Protein AF-0000000077152164 (afdb_homodimer)

Solvent-accessible surface area (backbone atoms only — not comparable to full-atom values): 14582 Å² total; per-residue (Å²): 95,70,64,55,52,48,51,53,42,46,45,68,77,43,70,85,52,76,62,45,44,60,51,45,12,63,37,62,73,53,50,38,69,58,40,46,51,48,50,50,32,33,34,76,66,55,48,34,36,66,37,87,98,44,90,38,65,40,70,59,54,60,47,73,77,37,22,48,34,56,51,34,66,41,65,42,86,68,84,56,73,64,81,70,75,72,72,58,56,72,78,12,78,61,30,44,33,38,49,59,39,50,48,52,53,50,50,53,24,42,46,38,23,45,55,45,24,57,70,39,28,45,37,61,43,46,52,44,23,52,53,46,51,67,69,92,95,71,64,55,53,48,51,54,41,48,45,67,77,44,71,86,53,75,63,47,44,59,52,45,11,62,37,61,71,53,52,38,69,57,41,46,51,46,51,50,32,32,34,74,65,54,48,34,36,65,37,87,98,45,88,40,65,39,70,58,53,58,45,74,79,38,24,48,36,57,51,36,64,40,67,41,85,71,83,57,72,64,83,69,76,72,72,60,56,73,78,12,81,58,30,43,34,38,48,58,37,51,48,52,53,51,49,53,23,42,47,38,22,45,55,44,24,55,70,40,28,44,37,59,42,44,51,44,22,51,54,47,49,69,69,91

Sequence (272 aa):
MSDAVHLLAYIEIFPDDDLSSRAIARSIVTNPSMVRSLMMDLRKAGFLKTKQGSAEPELAKKPEEISLYDIFAAVGMEHHLLHVDEDTEQKCPVGGNIQGPLAKAYAEVEEAAFAKMREISLREIVDQIKEEGQLAMSDAVHLLAYIEIFPDDDLSSRAIARSIVTNPSMVRSLMMDLRKAGFLKTKQGSAEPELAKKPEEISLYDIFAAVGMEHHLLHVDEDTEQKCPVGGNIQGPLAKAYAEVEEAAFAKMREISLREIVDQIKEEGQLA

Foldseek 3Di:
DVLLLQLQLCCVVCVPDPQQLCVSCVVSVHDSVVSVLLQVLCVVLQQWDADPPGNHIHGSDDQQQAFQLSSCVSRPPDSAPDDPPLPQDDPDPCSNVVSVVVVVVSVVVSVVVSVVRRVHTSVNVSVVVVVVVVVD/DVLLLQLQLCCVVCVPDPQQLCVSCVVSVHDSVVSVLLQVLCVVLQQWDADPPGNHIHGRDDQQQAFQLSSCVSRPPPSAPDDPPLPLDDDDPCSNVVSVVVVVVSVVVSVVVSVVRRVHTSVNVSVVVVVVVVVD

Nearest PDB structures (foldseek):
  1xd7-assembly1_A-2  TM=9.043E-01  e=7.817E-08  Bacillus subtilis subsp. subtilis str. 168
  1ylf-assembly1_C  TM=8.554E-01  e=1.852E-07  Bacillus cereus ATCC 14579
  1ylf-assembly1_B  TM=8.603E-01  e=6.193E-07  Bacillus cereus ATCC 14579
  2y75-assembly1_C  TM=6.942E-01  e=4.117E-05  Bacillus subtilis
  4cic-assembly1_B  TM=6.708E-01  e=2.317E-05  Thermincola potens JR

Secondary structure (DSSP, 8-state):
-HHHHHHHHHHHH-TTS--SHHHHHHHHTS-HHHHHHHHHHHHHTTSEEEPTTSS-EEESS-GGG-BHHHHHHHH-SS--SS---TT--TT-HHHHHHHHHHHHHHHHHHHHHHHHHHH-BHHHHHHHHHHHHHH-/-HHHHHHHHHHHH-TTS--SHHHHHHHHTS-HHHHHHHHHHHHHTTSEEEPTTSS-EEESS-GGG-BHHHHHHHH-SS--SS---TT--TT-HHHHHHHHHHHHHHHHHHHHHHHHHHH-BHHHHHHHHHHHHHH-

InterPro domains:
  IPR000944 Transcription regulator Rrf2 [PF02082] (2-127)
  IPR000944 Transcription regulator Rrf2 [PS51197] (1-127)
  IPR000944 Transcription regulator Rrf2 [PTHR33221] (2-132)
  IPR036388 Winged helix-like DNA-binding domain superfamily [G3DSA:1.10.10.10] (1-134)
  IPR036390 Winged helix DNA-binding domain superfamily [SSF46785] (2-130)

Radius of gyration: 22.94 Å; Cα contacts (8 Å, |Δi|>4): 364; chains: 2; bounding box: 37×66×45 Å

Organism: Lactobacillus delbrueckii subsp. bulgaricus (strain ATCC 11842 / DSM 20081 / BCRC 10696 / JCM 1002 / NBRC 13953 / NCIMB 11778 / NCTC 12712 / WDCM 00102 / Lb 14) (NCBI:txid390333)

pLDDT: mean 85.15, std 15.05, range [43.44, 98.19]

Structure (mmCIF, N/CA/C/O backbone):
data_AF-0000000077152164-model_v1
#
loop_
_entity.id
_entity.type
_entity.pdbx_description
1 polymer 'Putative transcriptional regulator'
#
loop_
_atom_site.group_PDB
_atom_site.id
_atom_site.type_symbol
_atom_site.label_atom_id
_atom_site.label_alt_id
_atom_site.label_comp_id
_atom_site.label_asym_id
_atom_site.label_entity_id
_atom_site.label_seq_id
_atom_site.pdbx_PDB_ins_code
_atom_site.Cartn_x
_atom_site.Cartn_y
_atom_site.Cartn_z
_atom_site.occupancy
_atom_site.B_iso_or_equiv
_atom_site.auth_seq_id
_atom_site.auth_comp_id
_atom_site.auth_asym_id
_atom_site.auth_atom_id
_atom_site.pdbx_PDB_model_num
ATOM 1 N N . MET A 1 1 ? -2.592 11.742 0.611 1 70.31 1 MET A N 1
ATOM 2 C CA . MET A 1 1 ? -2.25 11.508 2.012 1 70.31 1 MET A CA 1
ATOM 3 C C . MET A 1 1 ? -1.055 12.359 2.428 1 70.31 1 MET A C 1
ATOM 5 O O . MET A 1 1 ? -1.131 13.109 3.402 1 70.31 1 MET A O 1
ATOM 9 N N . SER A 1 2 ? -0.001 12.492 1.612 1 77.56 2 SER A N 1
ATOM 10 C CA . SER A 1 2 ? 1.191 13.242 1.983 1 77.56 2 SER A CA 1
ATOM 11 C C . SER A 1 2 ? 0.869 14.719 2.193 1 77.56 2 SER A C 1
ATOM 13 O O . SER A 1 2 ? 1.3 15.32 3.182 1 77.56 2 SER A O 1
ATOM 15 N N . ASP A 1 3 ? -0.021 15.227 1.355 1 86.12 3 ASP A N 1
ATOM 16 C CA . ASP A 1 3 ? -0.37 16.641 1.448 1 86.12 3 ASP A CA 1
ATOM 17 C C . ASP A 1 3 ? -1.193 16.922 2.703 1 86.12 3 ASP A C 1
ATOM 19 O O . ASP A 1 3 ? -1.051 17.984 3.322 1 86.12 3 ASP A O 1
ATOM 23 N N . ALA A 1 4 ? -2.02 15.945 3.027 1 92 4 ALA A N 1
ATOM 24 C CA . ALA A 1 4 ? -2.84 16.109 4.227 1 92 4 ALA A CA 1
ATOM 25 C C . ALA A 1 4 ? -1.977 16.109 5.484 1 92 4 ALA A C 1
ATOM 27 O O . ALA A 1 4 ? -2.191 16.922 6.391 1 92 4 ALA A O 1
ATOM 28 N N . VAL A 1 5 ? -1.038 15.258 5.492 1 92.38 5 VAL A N 1
ATOM 29 C CA . VAL A 1 5 ? -0.124 15.219 6.629 1 92.38 5 VAL A CA 1
ATOM 30 C C . VAL A 1 5 ? 0.677 16.516 6.695 1 92.38 5 VAL A C 1
ATOM 32 O O . VAL A 1 5 ? 0.837 17.094 7.773 1 92.38 5 VAL A O 1
ATOM 35 N N . HIS A 1 6 ? 1.133 16.938 5.562 1 89.62 6 HIS A N 1
ATOM 36 C CA . HIS A 1 6 ? 1.887 18.172 5.48 1 89.62 6 HIS A CA 1
ATOM 37 C C . HIS A 1 6 ? 1.059 19.359 5.977 1 89.62 6 HIS A C 1
ATOM 39 O O . HIS A 1 6 ? 1.553 20.188 6.738 1 89.62 6 HIS A O 1
ATOM 45 N N . LEU A 1 7 ? -0.098 19.391 5.539 1 92.56 7 LEU A N 1
ATOM 46 C CA . LEU A 1 7 ? -1.018 20.469 5.91 1 92.56 7 LEU A CA 1
ATOM 47 C C . LEU A 1 7 ? -1.212 20.516 7.422 1 92.56 7 LEU A C 1
ATOM 49 O O . LEU A 1 7 ? -1.062 21.578 8.031 1 92.56 7 LEU A O 1
ATOM 53 N N . LEU A 1 8 ? -1.466 19.422 8.047 1 95.31 8 LEU A N 1
ATOM 54 C CA . LEU A 1 8 ? -1.688 19.359 9.484 1 95.31 8 LEU A CA 1
ATOM 55 C C . LEU A 1 8 ? -0.414 19.703 10.25 1 95.31 8 LEU A C 1
ATOM 57 O O . LEU A 1 8 ? -0.464 20.406 11.25 1 95.31 8 LEU A O 1
ATOM 61 N N . ALA A 1 9 ? 0.662 19.203 9.734 1 93.62 9 ALA A N 1
ATOM 62 C CA . ALA A 1 9 ? 1.942 19.516 10.359 1 93.62 9 ALA A CA 1
ATOM 63 C C . ALA A 1 9 ? 2.238 21 10.297 1 93.62 9 ALA A C 1
ATOM 65 O O . ALA A 1 9 ? 2.695 21.594 11.281 1 93.62 9 ALA A O 1
ATOM 66 N N . TYR A 1 10 ? 1.996 21.594 9.164 1 91.19 10 TYR A N 1
ATOM 67 C CA . TYR A 1 10 ? 2.221 23.031 8.977 1 91.19 10 TYR A CA 1
ATOM 68 C C . TYR A 1 10 ? 1.398 23.844 9.961 1 91.19 10 TYR A C 1
ATOM 70 O O . TYR A 1 10 ? 1.925 24.75 10.625 1 91.19 10 TYR A O 1
ATOM 78 N N . ILE A 1 11 ? 0.168 23.531 10.109 1 93.56 11 ILE A N 1
ATOM 79 C CA . ILE A 1 11 ? -0.739 24.25 11 1 93.56 11 ILE A CA 1
ATOM 80 C C . ILE A 1 11 ? -0.267 24.094 12.445 1 93.56 11 ILE A C 1
ATOM 82 O O . ILE A 1 11 ? -0.302 25.062 13.219 1 93.56 11 ILE A O 1
ATOM 86 N N . GLU A 1 12 ? 0.172 22.906 12.75 1 93.94 12 GLU A N 1
ATOM 87 C CA . GLU A 1 12 ? 0.638 22.625 14.102 1 93.94 12 GLU A CA 1
ATOM 88 C C . GLU A 1 12 ? 1.928 23.391 14.406 1 93.94 12 GLU A C 1
ATOM 90 O O . GLU A 1 12 ? 2.084 23.938 15.5 1 93.94 12 GLU A O 1
ATOM 95 N N . ILE A 1 13 ? 2.859 23.484 13.516 1 91.06 13 ILE A N 1
ATOM 96 C CA . ILE A 1 13 ? 4.191 24.031 13.734 1 91.06 13 ILE A CA 1
ATOM 97 C C . ILE A 1 13 ? 4.129 25.562 13.648 1 91.06 13 ILE A C 1
ATOM 99 O O . ILE A 1 13 ? 4.828 26.266 14.383 1 91.06 13 ILE A O 1
ATOM 103 N N . PHE A 1 14 ? 3.221 26.062 12.727 1 90.06 14 PHE A N 1
ATOM 104 C CA . PHE A 1 14 ? 3.131 27.5 12.508 1 90.06 14 PHE A CA 1
ATOM 105 C C . PHE A 1 14 ? 1.704 28 12.719 1 90.06 14 PHE A C 1
ATOM 107 O O . PHE A 1 14 ? 1.085 28.547 11.805 1 90.06 14 PHE A O 1
ATOM 114 N N . PRO A 1 15 ? 1.245 27.953 13.93 1 90.81 15 PRO A N 1
ATOM 115 C CA . PRO A 1 15 ? -0.15 28.312 14.195 1 90.81 15 PRO A CA 1
ATOM 116 C C . PRO A 1 15 ? -0.432 29.797 13.977 1 90.81 15 PRO A C 1
ATOM 118 O O . PRO A 1 15 ? -1.588 30.188 13.805 1 90.81 15 PRO A O 1
ATOM 121 N N . ASP A 1 16 ? 0.614 30.656 13.93 1 89.69 16 ASP A N 1
ATOM 122 C CA . ASP A 1 16 ? 0.413 32.094 13.836 1 89.69 16 ASP A CA 1
ATOM 123 C C . ASP A 1 16 ? 0.715 32.594 12.43 1 89.69 16 ASP A C 1
ATOM 125 O O . ASP A 1 16 ? 0.622 33.812 12.164 1 89.69 16 ASP A O 1
ATOM 129 N N . ASP A 1 17 ? 1.063 31.688 11.555 1 89.38 17 ASP A N 1
ATOM 130 C CA . ASP A 1 17 ? 1.329 32.062 10.172 1 89.38 17 ASP A CA 1
ATOM 131 C C . ASP A 1 17 ? 0.029 32.312 9.406 1 89.38 17 ASP A C 1
ATOM 133 O O . ASP A 1 17 ? -1.061 32.125 9.953 1 89.38 17 ASP A O 1
ATOM 137 N N . ASP A 1 18 ? 0.255 32.844 8.125 1 90.88 18 ASP A N 1
ATOM 138 C CA . ASP A 1 18 ? -0.88 32.844 7.211 1 90.88 18 ASP A CA 1
ATOM 139 C C . ASP A 1 18 ? -1.332 31.438 6.855 1 90.88 18 ASP A C 1
ATOM 141 O O . ASP A 1 18 ? -0.602 30.703 6.199 1 90.88 18 ASP A O 1
ATOM 145 N N . LEU A 1 19 ? -2.521 31.125 7.359 1 93.88 19 LEU A N 1
ATOM 146 C CA . LEU A 1 19 ? -3.012 29.766 7.172 1 93.88 19 LEU A CA 1
ATOM 147 C C . LEU A 1 19 ? -4.141 29.719 6.148 1 93.88 19 LEU A C 1
ATOM 149 O O . LEU A 1 19 ? -5.035 28.875 6.234 1 93.88 19 LEU A O 1
ATOM 153 N N . SER A 1 20 ? -4.137 30.734 5.277 1 92.38 20 SER A N 1
ATOM 154 C CA . SER A 1 20 ? -5.055 30.688 4.141 1 92.38 20 SER A CA 1
ATOM 155 C C . SER A 1 20 ? -4.703 29.547 3.195 1 92.38 20 SER A C 1
ATOM 157 O O . SER A 1 20 ? -3.549 29.125 3.129 1 92.38 20 SER A O 1
ATOM 159 N N . SER A 1 21 ? -5.77 29.062 2.439 1 92.94 21 SER A N 1
ATOM 160 C CA . SER A 1 21 ? -5.543 27.984 1.481 1 92.94 21 SER A CA 1
ATOM 161 C C . SER A 1 21 ? -4.441 28.344 0.49 1 92.94 21 SER A C 1
ATOM 163 O O . SER A 1 21 ? -3.668 27.484 0.07 1 92.94 21 SER A O 1
ATOM 165 N N . ARG A 1 22 ? -4.262 29.625 0.196 1 93.12 22 ARG A N 1
ATOM 166 C CA . ARG A 1 22 ? -3.24 30.094 -0.735 1 93.12 22 ARG A CA 1
ATOM 167 C C . ARG A 1 22 ? -1.849 29.984 -0.123 1 93.12 22 ARG A C 1
ATOM 169 O O . ARG A 1 22 ? -0.921 29.484 -0.766 1 93.12 22 ARG A O 1
ATOM 176 N N . ALA A 1 23 ? -1.691 30.469 1.079 1 90.44 23 ALA A N 1
ATOM 177 C CA . ALA A 1 23 ? -0.394 30.438 1.748 1 90.44 23 ALA A CA 1
ATOM 178 C C . ALA A 1 23 ? 0.075 29 1.977 1 90.44 23 ALA A C 1
ATOM 180 O O . ALA A 1 23 ? 1.239 28.688 1.733 1 90.44 23 ALA A O 1
ATOM 181 N N . ILE A 1 24 ? -0.836 28.141 2.352 1 89.56 24 ILE A N 1
ATOM 182 C CA . ILE A 1 24 ? -0.5 26.75 2.629 1 89.56 24 ILE A CA 1
ATOM 183 C C . ILE A 1 24 ? -0.14 26.031 1.327 1 89.56 24 ILE A C 1
ATOM 185 O O . ILE A 1 24 ? 0.811 25.25 1.284 1 89.56 24 ILE A O 1
ATOM 189 N N . ALA A 1 25 ? -0.929 26.297 0.282 1 90.69 25 ALA A N 1
ATOM 190 C CA . ALA A 1 25 ? -0.664 25.688 -1.018 1 90.69 25 ALA A CA 1
ATOM 191 C C . ALA A 1 25 ? 0.751 26 -1.493 1 90.69 25 ALA A C 1
ATOM 193 O O . ALA A 1 25 ? 1.431 25.141 -2.053 1 90.69 25 ALA A O 1
ATOM 194 N N . ARG A 1 26 ? 1.185 27.203 -1.244 1 86.25 26 ARG A N 1
ATOM 195 C CA . ARG A 1 26 ? 2.541 27.609 -1.601 1 86.25 26 ARG A CA 1
ATOM 196 C C . ARG A 1 26 ? 3.574 26.828 -0.801 1 86.25 26 ARG A C 1
ATOM 198 O O . ARG A 1 26 ? 4.605 26.422 -1.341 1 86.25 26 ARG A O 1
ATOM 205 N N . SER A 1 27 ? 3.232 26.625 0.423 1 81.38 27 SER A N 1
ATOM 206 C CA . SER A 1 27 ? 4.176 25.969 1.316 1 81.38 27 SER A CA 1
ATOM 207 C C . SER A 1 27 ? 4.336 24.5 0.958 1 81.38 27 SER A C 1
ATOM 209 O O . SER A 1 27 ? 5.445 23.953 0.984 1 81.38 27 SER A O 1
ATOM 211 N N . ILE A 1 28 ? 3.252 23.797 0.576 1 78.69 28 ILE A N 1
ATOM 212 C CA . ILE A 1 28 ? 3.336 22.359 0.367 1 78.69 28 ILE A CA 1
ATOM 213 C C . ILE A 1 28 ? 3.348 22.047 -1.129 1 78.69 28 ILE A C 1
ATOM 215 O O . ILE A 1 28 ? 3.174 20.906 -1.535 1 78.69 28 ILE A O 1
ATOM 219 N N . VAL A 1 29 ? 3.484 23.062 -2.004 1 81.44 29 VAL A N 1
ATOM 220 C CA . VAL A 1 29 ? 3.664 23 -3.451 1 81.44 29 VAL A CA 1
ATOM 221 C C . VAL A 1 29 ? 2.488 22.25 -4.078 1 81.44 29 VAL A C 1
ATOM 223 O O . VAL A 1 29 ? 2.68 21.25 -4.773 1 81.44 29 VAL A O 1
ATOM 226 N N . THR A 1 30 ? 1.327 22.688 -3.822 1 87.5 30 THR A N 1
ATOM 227 C CA . THR A 1 30 ? 0.083 22.203 -4.406 1 87.5 30 THR A CA 1
ATOM 228 C C . THR A 1 30 ? -0.841 23.359 -4.758 1 87.5 30 THR A C 1
ATOM 230 O O . THR A 1 30 ? -0.418 24.516 -4.758 1 87.5 30 THR A O 1
ATOM 233 N N . ASN A 1 31 ? -1.966 23.156 -5.25 1 90.88 31 ASN A N 1
ATOM 234 C CA . ASN A 1 31 ? -2.857 24.25 -5.609 1 90.88 31 ASN A CA 1
ATOM 235 C C . ASN A 1 31 ? -3.873 24.531 -4.508 1 90.88 31 ASN A C 1
ATOM 237 O O . ASN A 1 31 ? -4.211 23.641 -3.725 1 90.88 31 ASN A O 1
ATOM 241 N N . PRO A 1 32 ? -4.289 25.844 -4.43 1 94.94 32 PRO A N 1
ATOM 242 C CA . PRO A 1 32 ? -5.199 26.266 -3.361 1 94.94 32 PRO A CA 1
ATOM 243 C C . PRO A 1 32 ? -6.496 25.453 -3.348 1 94.94 32 PRO A C 1
ATOM 245 O O . PRO A 1 32 ? -7.055 25.188 -2.277 1 94.94 32 PRO A O 1
ATOM 248 N N . SER A 1 33 ? -6.969 25.062 -4.48 1 95.38 33 SER A N 1
ATOM 249 C CA . SER A 1 33 ? -8.195 24.266 -4.543 1 95.38 33 SER A CA 1
ATOM 250 C C . SER A 1 33 ? -8.016 22.922 -3.848 1 95.38 33 SER A C 1
ATOM 252 O O . SER A 1 33 ? -8.914 22.469 -3.139 1 95.38 33 SER A O 1
ATOM 254 N N . MET A 1 34 ? -6.871 22.25 -4.016 1 92.75 34 MET A N 1
ATOM 255 C CA . MET A 1 34 ? -6.578 20.984 -3.352 1 92.75 34 MET A CA 1
ATOM 256 C C . MET A 1 34 ? -6.496 21.172 -1.84 1 92.75 34 MET A C 1
ATOM 258 O O . MET A 1 34 ? -7.031 20.359 -1.083 1 92.75 34 MET A O 1
ATOM 262 N N . VAL A 1 35 ? -5.879 22.234 -1.416 1 93.44 35 VAL A N 1
ATOM 263 C CA . VAL A 1 35 ? -5.754 22.516 0.01 1 93.44 35 VAL A CA 1
ATOM 264 C C . VAL A 1 35 ? -7.137 22.719 0.622 1 93.44 35 VAL A C 1
ATOM 266 O O . VAL A 1 35 ? -7.434 22.188 1.694 1 93.44 35 VAL A O 1
ATOM 269 N N . ARG A 1 36 ? -8.016 23.438 -0.071 1 94.31 36 ARG A N 1
ATOM 270 C CA . ARG A 1 36 ? -9.367 23.672 0.432 1 94.31 36 ARG A CA 1
ATOM 271 C C . ARG A 1 36 ? -10.133 22.359 0.562 1 94.31 36 ARG A C 1
ATOM 273 O O . ARG A 1 36 ? -10.852 22.156 1.54 1 94.31 36 ARG A O 1
ATOM 280 N N . SER A 1 37 ? -9.922 21.5 -0.442 1 94.38 37 SER A N 1
ATOM 281 C CA . SER A 1 37 ? -10.562 20.188 -0.408 1 94.38 37 SER A CA 1
ATOM 282 C C . SER A 1 37 ? -10.07 19.375 0.78 1 94.38 37 SER A C 1
ATOM 284 O O . SER A 1 37 ? -10.875 18.75 1.485 1 94.38 37 SER A O 1
ATOM 286 N N . LEU A 1 38 ? -8.805 19.344 0.972 1 94.19 38 LEU A N 1
ATOM 287 C CA . LEU A 1 38 ? -8.219 18.625 2.092 1 94.19 38 LEU A CA 1
ATOM 288 C C . LEU A 1 38 ? -8.719 19.172 3.422 1 94.19 38 LEU A C 1
ATOM 290 O O . LEU A 1 38 ? -9.047 18.406 4.332 1 94.19 38 LEU A O 1
ATOM 294 N N . MET A 1 39 ? -8.766 20.531 3.498 1 94.69 39 MET A N 1
ATOM 295 C CA . MET A 1 39 ? -9.25 21.188 4.719 1 94.69 39 MET A CA 1
ATOM 296 C C . MET A 1 39 ? -10.688 20.781 5.016 1 94.69 39 MET A C 1
ATOM 298 O O . MET A 1 39 ? -11.031 20.516 6.168 1 94.69 39 MET A O 1
ATOM 302 N N . MET A 1 40 ? -11.484 20.75 3.975 1 95.12 40 MET A N 1
ATOM 303 C CA . MET A 1 40 ? -12.875 20.359 4.148 1 95.12 40 MET A CA 1
ATOM 304 C C . MET A 1 40 ? -12.977 18.922 4.668 1 95.12 40 MET A C 1
ATOM 306 O O . MET A 1 40 ? -13.711 18.656 5.625 1 95.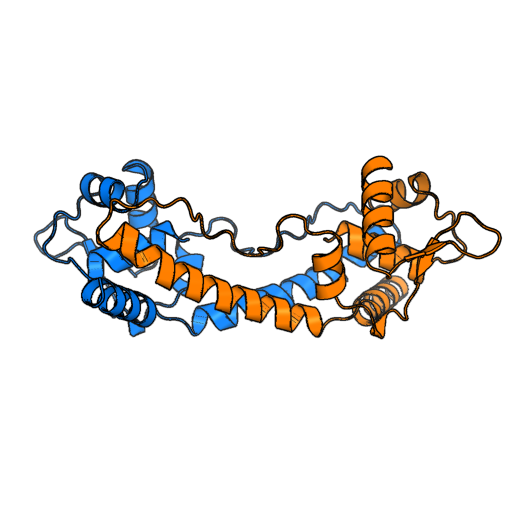12 40 MET A O 1
ATOM 310 N N . ASP A 1 41 ? -12.258 18.031 4.086 1 94.94 41 ASP A N 1
ATOM 311 C CA . ASP A 1 41 ? -12.273 16.625 4.496 1 94.94 41 ASP A CA 1
ATOM 312 C C . ASP A 1 41 ? -11.789 16.469 5.938 1 94.94 41 ASP A C 1
ATOM 314 O O . ASP A 1 41 ? -12.367 15.711 6.711 1 94.94 41 ASP A O 1
ATOM 318 N N . LEU A 1 42 ? -10.742 17.156 6.289 1 96.31 42 LEU A N 1
ATOM 319 C CA . LEU A 1 42 ? -10.156 17.047 7.621 1 96.31 42 LEU A CA 1
ATOM 320 C C . LEU A 1 42 ? -11.078 17.656 8.672 1 96.31 42 LEU A C 1
ATOM 322 O O . LEU A 1 42 ? -11.125 17.188 9.805 1 96.31 42 LEU A O 1
ATOM 326 N N . ARG A 1 43 ? -11.836 18.734 8.305 1 96 43 ARG A N 1
ATOM 327 C CA . ARG A 1 43 ? -12.844 19.281 9.203 1 96 43 ARG A CA 1
ATOM 328 C C . ARG A 1 43 ? -13.984 18.297 9.43 1 96 43 ARG A C 1
ATOM 330 O O . ARG A 1 43 ? -14.414 18.094 10.562 1 96 43 ARG A O 1
ATOM 337 N N . LYS A 1 44 ? -14.422 17.703 8.328 1 95.81 44 LYS A N 1
ATOM 338 C CA . LYS A 1 44 ? -15.492 16.719 8.414 1 95.81 44 LYS A CA 1
ATOM 339 C C . LYS A 1 44 ? -15.094 15.555 9.312 1 95.81 44 LYS A C 1
ATOM 341 O O . LYS A 1 44 ? -15.93 15.016 10.039 1 95.81 44 LYS A O 1
ATOM 346 N N . ALA A 1 45 ? -13.828 15.211 9.281 1 96.06 45 ALA A N 1
ATOM 347 C CA . ALA A 1 45 ? -13.32 14.078 10.047 1 96.06 45 ALA A CA 1
ATOM 348 C C . ALA A 1 45 ? -13.047 14.484 11.492 1 96.06 45 ALA A C 1
ATOM 350 O O . ALA A 1 45 ? -12.695 13.641 12.328 1 96.06 45 ALA A O 1
ATOM 351 N N . GLY A 1 46 ? -13.102 15.742 11.797 1 97.06 46 GLY A N 1
ATOM 352 C CA . GLY A 1 46 ? -12.953 16.219 13.164 1 97.06 46 GLY A CA 1
ATOM 353 C C . GLY A 1 46 ? -11.508 16.5 13.539 1 97.06 46 GLY A C 1
ATOM 354 O O . GLY A 1 46 ? -11.164 16.516 14.727 1 97.06 46 GLY A O 1
ATOM 355 N N . PHE A 1 47 ? -10.602 16.688 12.562 1 97.31 47 PHE A N 1
ATOM 356 C CA . PHE A 1 47 ? -9.188 16.906 12.867 1 97.31 47 PHE A CA 1
ATOM 357 C C . PHE A 1 47 ? -8.82 18.375 12.766 1 97.31 47 PHE A C 1
ATOM 359 O O . PHE A 1 47 ? -7.785 18.797 13.281 1 97.31 47 PHE A O 1
ATOM 366 N N . LEU A 1 48 ? -9.656 19.141 12.016 1 96.69 48 LEU A N 1
ATOM 367 C CA . LEU A 1 48 ? -9.484 20.578 11.875 1 96.69 48 LEU A CA 1
ATOM 368 C C . LEU A 1 48 ? -10.742 21.328 12.312 1 96.69 48 LEU A C 1
ATOM 370 O O . LEU A 1 48 ? -11.852 20.828 12.141 1 96.69 48 LEU A O 1
ATOM 374 N N . LYS A 1 49 ? -10.555 22.406 12.898 1 95.94 49 LYS A N 1
ATOM 375 C CA . LYS A 1 49 ? -11.633 23.344 13.203 1 95.94 49 LYS A CA 1
ATOM 376 C C . LYS A 1 49 ? -11.203 24.781 12.93 1 95.94 49 LYS A C 1
ATOM 378 O O . LYS A 1 49 ? -10.023 25.047 12.688 1 95.94 49 LYS A O 1
ATOM 383 N N . THR A 1 50 ? -12.172 25.641 12.797 1 91 50 THR A N 1
ATOM 384 C CA . THR A 1 50 ? -11.883 27.062 12.617 1 91 50 THR A CA 1
ATOM 385 C C . THR A 1 50 ? -11.617 27.734 13.969 1 91 50 THR A C 1
ATOM 387 O O . THR A 1 50 ? -12.289 27.438 14.953 1 91 50 THR A O 1
ATOM 390 N N . LYS A 1 51 ? -10.594 28.547 14.008 1 87.25 51 LYS A N 1
ATOM 391 C CA . LYS A 1 51 ? -10.281 29.297 15.203 1 87.25 51 LYS A CA 1
ATOM 392 C C . LYS A 1 51 ? -11.406 30.281 15.555 1 87.25 51 LYS A C 1
ATOM 394 O O . LYS A 1 51 ? -12.008 30.875 14.664 1 87.25 51 LYS A O 1
ATOM 399 N N . GLN A 1 52 ? -11.672 30.406 16.797 1 82 52 GLN A N 1
ATOM 400 C CA . GLN A 1 52 ? -12.703 31.344 17.234 1 82 52 GLN A CA 1
ATOM 401 C C . GLN A 1 52 ? -12.383 32.781 16.781 1 82 52 GLN A C 1
ATOM 403 O O . GLN A 1 52 ? -11.281 33.281 17.047 1 82 52 GLN A O 1
ATOM 408 N N . GLY A 1 53 ? -13.305 33.375 16.219 1 81.31 53 GLY A N 1
ATOM 409 C CA . GLY A 1 53 ? -13.156 34.781 15.82 1 81.31 53 GLY A CA 1
ATOM 410 C C . GLY A 1 53 ? -12.336 34.938 14.555 1 81.31 53 GLY A C 1
ATOM 411 O O . GLY A 1 53 ? -11.969 36.062 14.195 1 81.31 53 GLY A O 1
ATOM 412 N N . SER A 1 54 ? -11.828 33.812 14.008 1 78.44 54 SER A N 1
ATOM 413 C CA . SER A 1 54 ? -11.039 33.906 12.789 1 78.44 54 SER A CA 1
ATOM 414 C C . SER A 1 54 ? -11.445 32.812 11.797 1 78.44 54 SER A C 1
ATOM 416 O O . SER A 1 54 ? -12.094 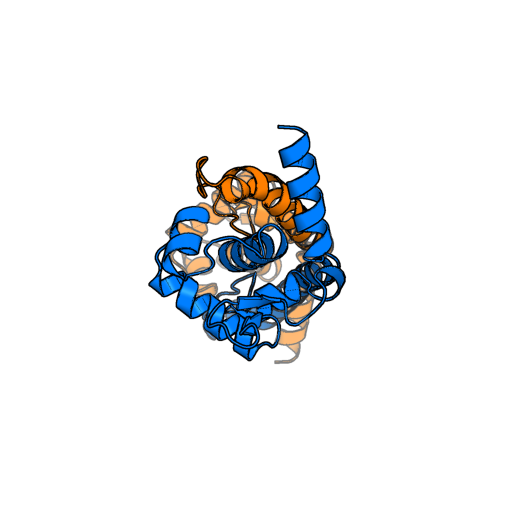31.828 12.172 1 78.44 54 SER A O 1
ATOM 418 N N . ALA A 1 55 ? -11.133 33.094 10.57 1 80 55 ALA A N 1
ATOM 419 C CA . ALA A 1 55 ? -11.391 32.062 9.539 1 80 55 ALA A CA 1
ATOM 420 C C . ALA A 1 55 ? -10.258 31.062 9.469 1 80 55 ALA A C 1
ATOM 422 O O . ALA A 1 55 ? -10.344 30.062 8.75 1 80 55 ALA A O 1
ATOM 423 N N . GLU A 1 56 ? -9.242 31.25 10.344 1 88.56 56 GLU A N 1
ATOM 424 C CA . GLU A 1 56 ? -8.039 30.438 10.25 1 88.56 56 GLU A CA 1
ATOM 425 C C . GLU A 1 56 ? -8.258 29.062 10.875 1 88.56 56 GLU A C 1
ATOM 427 O O . GLU A 1 56 ? -8.953 28.938 11.891 1 88.56 56 GLU A O 1
ATOM 432 N N . PRO A 1 57 ? -7.648 28.047 10.289 1 94.94 57 PRO A N 1
ATOM 433 C CA . PRO A 1 57 ? -7.809 26.688 10.812 1 94.94 57 PRO A CA 1
ATOM 434 C C . PRO A 1 57 ? -6.871 26.391 11.984 1 94.94 57 PRO A C 1
ATOM 436 O O . PRO A 1 57 ? -5.82 27.016 12.109 1 94.94 57 PRO A O 1
ATOM 439 N N . GLU A 1 58 ? -7.25 25.578 12.891 1 95.88 58 GLU A N 1
ATOM 440 C CA . GLU A 1 58 ? -6.414 24.984 13.93 1 95.88 58 GLU A CA 1
ATOM 441 C C . GLU A 1 58 ? -6.758 23.516 14.148 1 95.88 58 GLU A C 1
ATOM 443 O O . GLU A 1 58 ? -7.828 23.062 13.75 1 95.88 58 GLU A O 1
ATOM 448 N N . LEU A 1 59 ? -5.828 22.703 14.727 1 97.12 59 LEU A N 1
ATOM 449 C CA . LEU A 1 59 ? -6.105 21.312 15.016 1 97.12 59 LEU A CA 1
ATOM 450 C C . LEU A 1 59 ? -7.227 21.172 16.031 1 97.12 59 LEU A C 1
ATOM 452 O O . LEU A 1 59 ? -7.262 21.906 17.031 1 97.12 59 LEU A O 1
ATOM 456 N N . ALA A 1 60 ? -8.156 20.328 15.805 1 97.38 60 ALA A N 1
ATOM 457 C CA . ALA A 1 60 ? -9.281 20.094 16.703 1 97.38 60 ALA A CA 1
ATOM 458 C C . ALA A 1 60 ? -8.914 19.078 17.781 1 97.38 60 ALA A C 1
ATOM 460 O O . ALA A 1 60 ? -9.625 18.922 18.781 1 97.38 60 ALA A O 1
ATOM 461 N N . LYS A 1 61 ? -7.805 18.312 17.594 1 97.06 61 LYS A N 1
ATOM 462 C CA . LYS A 1 61 ? -7.262 17.312 18.516 1 97.06 61 LYS A CA 1
ATOM 463 C C . LYS A 1 61 ? -5.758 17.5 18.688 1 97.06 61 LYS A C 1
ATOM 465 O O . LYS A 1 61 ? -5.098 18.125 17.859 1 97.06 61 LYS A O 1
ATOM 470 N N . LYS A 1 62 ? -5.246 16.969 19.797 1 97.69 62 LYS A N 1
ATOM 471 C CA . LYS A 1 62 ? -3.795 16.969 19.969 1 97.69 62 LYS A CA 1
ATOM 472 C C . LYS A 1 62 ? -3.111 16.141 18.906 1 97.69 62 LYS A C 1
ATOM 474 O O . LYS A 1 62 ? -3.633 15.094 18.5 1 97.69 62 LYS A O 1
ATOM 479 N N . PRO A 1 63 ? -1.947 16.562 18.406 1 98.06 63 PRO A N 1
ATOM 480 C CA . PRO A 1 63 ? -1.247 15.836 17.344 1 98.06 63 PRO A CA 1
ATOM 481 C C . PRO A 1 63 ? -1.015 14.367 17.688 1 98.06 63 PRO A C 1
ATOM 483 O O . PRO A 1 63 ? -0.965 13.516 16.797 1 98.06 63 PRO A O 1
ATOM 486 N N . GLU A 1 64 ? -0.847 14.008 19.047 1 98.12 64 GLU A N 1
ATOM 487 C CA . GLU A 1 64 ? -0.587 12.633 19.469 1 98.12 64 GLU A CA 1
ATOM 488 C C . GLU A 1 64 ? -1.839 11.773 19.328 1 98.12 64 GLU A C 1
ATOM 490 O O . GLU A 1 64 ? -1.759 10.539 19.359 1 98.12 64 GLU A O 1
ATOM 495 N N . GLU A 1 65 ? -3.014 12.422 19.172 1 98.19 65 GLU A N 1
ATOM 496 C CA . GLU A 1 65 ? -4.289 11.719 19.047 1 98.19 65 GLU A CA 1
ATOM 497 C C . GLU A 1 65 ? -4.68 11.539 17.594 1 98.19 65 GLU A C 1
ATOM 499 O O . GLU A 1 65 ? -5.734 10.969 17.297 1 98.19 65 GLU A O 1
ATOM 504 N N . ILE A 1 66 ? -3.953 12.047 16.641 1 98 66 ILE A N 1
ATOM 505 C CA . ILE A 1 66 ? -4.191 11.93 15.203 1 98 66 ILE A CA 1
ATOM 506 C C . ILE A 1 66 ? -3.143 11.008 14.578 1 98 66 ILE A C 1
ATOM 508 O O . ILE A 1 66 ? -1.968 11.367 14.484 1 98 66 ILE A O 1
ATOM 512 N N . SER A 1 67 ? -3.529 9.852 14.117 1 97.69 67 SER A N 1
ATOM 513 C CA . SER A 1 67 ? -2.6 8.906 13.508 1 97.69 67 SER A CA 1
ATOM 514 C C . SER A 1 67 ? -2.529 9.094 11.992 1 97.69 67 SER A C 1
ATOM 516 O O . SER A 1 67 ? -3.387 9.758 11.406 1 97.69 67 SER A O 1
ATOM 518 N N . LEU A 1 68 ? -1.518 8.516 11.43 1 94.94 68 LEU A N 1
ATOM 519 C CA . LEU A 1 68 ? -1.417 8.508 9.969 1 94.94 68 LEU A CA 1
ATOM 520 C C . LEU A 1 68 ? -2.633 7.832 9.344 1 94.94 68 LEU A C 1
ATOM 522 O O . LEU A 1 68 ? -3.098 8.242 8.281 1 94.94 68 LEU A O 1
ATOM 526 N N . TYR A 1 69 ? -3.098 6.793 10.008 1 94.81 69 TYR A N 1
ATOM 527 C CA . TYR A 1 69 ? -4.289 6.121 9.508 1 94.81 69 TYR A CA 1
ATOM 528 C C . TYR A 1 69 ? -5.492 7.059 9.516 1 94.81 69 TYR A C 1
ATOM 530 O O . TYR A 1 69 ? -6.289 7.066 8.578 1 94.81 69 TYR A O 1
ATOM 538 N N . ASP A 1 70 ? -5.652 7.828 10.633 1 95.44 70 ASP A N 1
ATOM 539 C CA . ASP A 1 70 ? -6.746 8.789 10.719 1 95.44 70 ASP A CA 1
ATOM 540 C C . ASP A 1 70 ? -6.727 9.75 9.531 1 95.44 70 ASP A C 1
ATOM 542 O O . ASP A 1 70 ? -7.773 10.031 8.945 1 95.44 70 ASP A O 1
ATOM 546 N N . ILE A 1 71 ? -5.555 10.203 9.203 1 94.75 71 ILE A N 1
ATOM 547 C CA . ILE A 1 71 ? -5.402 11.164 8.117 1 94.75 71 ILE A CA 1
ATOM 548 C C . ILE A 1 71 ? -5.707 10.484 6.785 1 94.75 71 ILE A C 1
ATOM 550 O O . ILE A 1 71 ? -6.461 11.023 5.969 1 94.75 71 ILE A O 1
ATOM 554 N N . PHE A 1 72 ? -5.191 9.297 6.613 1 91.31 72 PHE A N 1
ATOM 555 C CA . PHE A 1 72 ? -5.445 8.516 5.414 1 91.31 72 PHE A CA 1
ATOM 556 C C . PHE A 1 72 ? -6.938 8.281 5.223 1 91.31 72 PHE A C 1
ATOM 558 O O . PHE A 1 72 ? -7.469 8.484 4.129 1 91.31 72 PHE A O 1
ATOM 565 N N . ALA A 1 73 ? -7.574 7.914 6.254 1 92.06 73 ALA A N 1
ATOM 566 C CA . ALA A 1 73 ? -9 7.602 6.199 1 92.06 73 ALA A CA 1
ATOM 567 C C . ALA A 1 73 ? -9.828 8.852 5.918 1 92.06 73 ALA A C 1
ATOM 569 O O . ALA A 1 73 ? -10.883 8.781 5.281 1 92.06 73 ALA A O 1
ATOM 570 N N . ALA A 1 74 ? -9.352 9.945 6.352 1 93.31 74 ALA A N 1
ATOM 571 C CA . ALA A 1 74 ? -10.086 11.203 6.207 1 93.31 74 ALA A CA 1
ATOM 572 C C . ALA A 1 74 ? -10.023 11.711 4.77 1 93.31 74 ALA A C 1
ATOM 574 O O . ALA A 1 74 ? -10.977 12.336 4.289 1 93.31 74 ALA A O 1
ATOM 575 N N . VAL A 1 75 ? -8.953 11.508 4.07 1 88.31 75 VAL A N 1
ATOM 576 C CA . VAL A 1 75 ? -8.773 12.18 2.787 1 88.31 75 VAL A CA 1
ATOM 577 C C . VAL A 1 75 ? -8.773 11.156 1.657 1 88.31 75 VAL A C 1
ATOM 579 O O . VAL A 1 75 ? -8.844 11.523 0.48 1 88.31 75 VAL A O 1
ATOM 582 N N . GLY A 1 76 ? -8.445 9.883 1.905 1 68 76 GLY A N 1
ATOM 583 C CA . GLY A 1 76 ? -8.344 8.859 0.878 1 68 76 GLY A CA 1
ATOM 584 C C . GLY A 1 76 ? -9.68 8.477 0.281 1 68 76 GLY A C 1
ATOM 585 O O . GLY A 1 76 ? -10.648 8.25 1.01 1 68 76 GLY A O 1
ATOM 586 N N . MET A 1 77 ? -9.938 8.82 -1.04 1 57.91 77 MET A N 1
ATOM 587 C CA . MET A 1 77 ? -11.172 8.32 -1.643 1 57.91 77 MET A CA 1
ATOM 588 C C . MET A 1 77 ? -11.211 6.801 -1.626 1 57.91 77 MET A C 1
ATOM 590 O O . MET A 1 77 ? -12.258 6.203 -1.376 1 57.91 77 MET A O 1
ATOM 594 N N . GLU A 1 78 ? -9.992 6.246 -2.246 1 58.78 78 GLU A N 1
ATOM 595 C CA . GLU A 1 78 ? -9.969 4.789 -2.225 1 58.78 78 GLU A CA 1
ATOM 596 C C . GLU A 1 78 ? -8.961 4.266 -1.201 1 58.78 78 GLU A C 1
ATOM 598 O O . GLU A 1 78 ? -7.809 4.699 -1.181 1 58.78 78 GLU A O 1
ATOM 603 N N . HIS A 1 79 ? -9.539 3.848 -0.094 1 61.06 79 HIS A N 1
ATOM 604 C CA . HIS A 1 79 ? -8.82 3.445 1.111 1 61.06 79 HIS A CA 1
ATOM 605 C C . HIS A 1 79 ? -8.055 2.148 0.888 1 61.06 79 HIS A C 1
ATOM 607 O O . HIS A 1 79 ? -7.863 1.364 1.82 1 61.06 79 HIS A O 1
ATOM 613 N N . HIS A 1 80 ? -7.691 1.878 -0.333 1 66.12 80 HIS A N 1
ATOM 614 C CA . HIS A 1 80 ? -6.879 0.689 -0.56 1 66.12 80 HIS A CA 1
ATOM 615 C C . HIS A 1 80 ? -5.441 1.062 -0.906 1 66.12 80 HIS A C 1
ATOM 617 O O . HIS A 1 80 ? -5.207 1.922 -1.759 1 66.12 80 HIS A O 1
ATOM 623 N N . LEU A 1 81 ? -4.598 0.517 0.012 1 71.44 81 LEU A N 1
ATOM 624 C CA . LEU A 1 81 ? -3.174 0.672 -0.271 1 71.44 81 LEU A CA 1
ATOM 625 C C . LEU A 1 81 ? -2.756 -0.196 -1.454 1 71.44 81 LEU A C 1
ATOM 627 O O . LEU A 1 81 ? -1.936 0.219 -2.275 1 71.44 81 LEU A O 1
ATOM 631 N N . LEU A 1 82 ? -3.402 -1.365 -1.493 1 70 82 LEU A N 1
ATOM 632 C CA . LEU A 1 82 ? -3.127 -2.359 -2.525 1 70 82 LEU A CA 1
ATOM 633 C C . LEU A 1 82 ? -4.348 -2.578 -3.41 1 70 82 LEU A C 1
ATOM 635 O O . LEU A 1 82 ? -5.484 -2.561 -2.926 1 70 82 LEU A O 1
ATOM 639 N N . HIS A 1 83 ? -4.23 -2.248 -4.715 1 60.34 83 HIS A N 1
ATOM 640 C CA . HIS A 1 83 ? -5.348 -2.494 -5.621 1 60.34 83 HIS A CA 1
ATOM 641 C C . HIS A 1 83 ? -5.355 -3.939 -6.105 1 60.34 83 HIS A C 1
ATOM 643 O O . HIS A 1 83 ? -4.34 -4.438 -6.605 1 60.34 83 HIS A O 1
ATOM 649 N N . VAL A 1 84 ? -6.164 -4.758 -5.527 1 54.78 84 VAL A N 1
ATOM 650 C CA . VAL A 1 84 ? -6.445 -6.039 -6.164 1 54.78 84 VAL A CA 1
ATOM 651 C C . VAL A 1 84 ? -7.395 -5.836 -7.344 1 54.78 84 VAL A C 1
ATOM 653 O O . VAL A 1 84 ? -8.422 -5.172 -7.211 1 54.78 84 VAL A O 1
ATOM 656 N N . ASP A 1 85 ? -6.855 -5.746 -8.531 1 50.66 85 ASP A N 1
ATOM 657 C CA . ASP A 1 85 ? -7.77 -5.645 -9.664 1 50.66 85 ASP A CA 1
ATOM 658 C C . ASP A 1 85 ? -8.906 -6.656 -9.555 1 50.66 85 ASP A C 1
ATOM 660 O O . ASP A 1 85 ? -8.664 -7.867 -9.562 1 50.66 85 ASP A O 1
ATOM 664 N N . GLU A 1 86 ? -9.953 -6.277 -8.922 1 48.25 86 GLU A N 1
ATOM 665 C CA . GLU A 1 86 ? -11.148 -7.109 -8.797 1 48.25 86 GLU A CA 1
ATOM 666 C C . GLU A 1 86 ? -11.625 -7.602 -10.156 1 48.25 86 GLU A C 1
ATOM 668 O O . GLU A 1 86 ? -12.461 -8.508 -10.242 1 48.25 86 GLU A O 1
ATOM 673 N N . ASP A 1 87 ? -11.32 -6.879 -11.078 1 46.16 87 ASP A N 1
ATOM 674 C CA . ASP A 1 87 ? -11.984 -7.215 -12.336 1 46.16 87 ASP A CA 1
ATOM 675 C C . ASP A 1 87 ? -11.469 -8.539 -12.891 1 46.16 87 ASP A C 1
ATOM 677 O O . ASP A 1 87 ? -11.688 -8.852 -14.062 1 46.16 87 ASP A O 1
ATOM 681 N N . THR A 1 88 ? -10.5 -9.148 -12.25 1 45.31 88 THR A N 1
ATOM 682 C CA . THR A 1 88 ? -10.203 -10.422 -12.906 1 45.31 88 THR A CA 1
ATOM 683 C C . THR A 1 88 ? -11.453 -11.297 -12.977 1 45.31 88 THR A C 1
ATOM 685 O O . THR A 1 88 ? -12.039 -11.641 -11.945 1 45.31 88 THR A O 1
ATOM 688 N N . GLU A 1 89 ? -12.211 -11.25 -13.977 1 43.44 89 GLU A N 1
ATOM 689 C CA . GLU A 1 89 ? -13.453 -11.883 -14.422 1 43.44 89 GLU A CA 1
ATOM 690 C C . GLU A 1 89 ? -13.461 -13.375 -14.094 1 43.44 89 GLU A C 1
ATOM 692 O O . GLU A 1 89 ? -12.398 -13.992 -13.984 1 43.44 89 GLU A O 1
ATOM 697 N N . GLN A 1 90 ? -14.719 -13.984 -13.945 1 45.06 90 GLN A N 1
ATOM 698 C CA . GLN A 1 90 ? -15.43 -15.227 -13.68 1 45.06 90 GLN A CA 1
ATOM 699 C C . GLN A 1 90 ? -14.828 -16.391 -14.461 1 45.06 90 GLN A C 1
ATOM 701 O O . GLN A 1 90 ? -15.172 -17.547 -14.234 1 45.06 90 GLN A O 1
ATOM 706 N N . LYS A 1 91 ? -14.281 -16.141 -15.594 1 46 91 LYS A N 1
ATOM 707 C CA . LYS A 1 91 ? -14.312 -17.344 -16.422 1 46 91 LYS A CA 1
ATOM 708 C C . LYS A 1 91 ? -13.148 -18.281 -16.094 1 46 91 LYS A C 1
ATOM 710 O O . LYS A 1 91 ? -12.953 -19.297 -16.766 1 46 91 LYS A O 1
ATOM 715 N N . CYS A 1 92 ? -12.109 -17.766 -15.469 1 52.91 92 CYS A N 1
ATOM 716 C CA . CYS A 1 92 ? -11.023 -18.734 -15.32 1 52.91 92 CYS A CA 1
ATOM 717 C C . CYS A 1 92 ? -11.234 -19.609 -14.102 1 52.91 92 CYS A C 1
ATOM 719 O O . CYS A 1 92 ? -11.602 -19.125 -13.031 1 52.91 92 CYS A O 1
ATOM 721 N N . PRO A 1 93 ? -11.461 -20.922 -14.359 1 53.69 93 PRO A N 1
ATOM 722 C CA . PRO A 1 93 ? -11.594 -21.844 -13.227 1 53.69 93 PRO A CA 1
ATOM 723 C C . PRO A 1 93 ? -10.695 -21.453 -12.047 1 53.69 93 PRO A C 1
ATOM 725 O O . PRO A 1 93 ? -11.125 -21.516 -10.891 1 53.69 93 PRO A O 1
ATOM 728 N N . VAL A 1 94 ? -9.43 -21.234 -12.344 1 56.16 94 VAL A N 1
ATOM 729 C CA . VAL A 1 94 ? -8.539 -20.688 -11.32 1 56.16 94 VAL A CA 1
ATOM 730 C C . VAL A 1 94 ? -8.828 -19.203 -11.133 1 56.16 94 VAL A C 1
ATOM 732 O O . VAL A 1 94 ? -8.828 -18.703 -10.008 1 56.16 94 VAL A O 1
ATOM 735 N N . GLY A 1 95 ? -9.055 -18.641 -12.273 1 57.38 95 GLY A N 1
ATOM 736 C CA . GLY A 1 95 ? -9.258 -17.188 -12.25 1 57.38 95 GLY A CA 1
ATOM 737 C C . GLY A 1 95 ? -10.391 -16.766 -11.336 1 57.38 95 GLY A C 1
ATOM 738 O O . GLY A 1 95 ? -10.234 -15.836 -10.539 1 57.38 95 GLY A O 1
ATOM 739 N N . GLY A 1 96 ? -11.523 -17.562 -11.562 1 62.09 96 GLY A N 1
ATOM 740 C CA . GLY A 1 96 ? -12.672 -17.203 -10.75 1 62.09 96 GLY A CA 1
ATOM 741 C C . GLY A 1 96 ? -12.492 -17.516 -9.273 1 62.09 96 GLY A C 1
ATOM 742 O O . GLY A 1 96 ? -13.031 -16.828 -8.414 1 62.09 96 GLY A O 1
ATOM 743 N N . ASN A 1 97 ? -11.617 -18.594 -8.969 1 75.88 97 ASN A N 1
ATOM 744 C CA . ASN A 1 97 ? -11.5 -19.047 -7.586 1 75.88 97 ASN A CA 1
ATOM 745 C C . ASN A 1 97 ? -10.305 -18.391 -6.887 1 75.88 97 ASN A C 1
ATOM 747 O O . ASN A 1 97 ? -10.156 -18.516 -5.672 1 75.88 97 ASN A O 1
ATOM 751 N N . ILE A 1 98 ? -9.477 -17.734 -7.73 1 80.62 98 ILE A N 1
ATOM 752 C CA . ILE A 1 98 ? -8.266 -17.188 -7.137 1 80.62 98 ILE A CA 1
ATOM 753 C C . ILE A 1 98 ? -8.547 -15.805 -6.559 1 80.62 98 ILE A C 1
ATOM 755 O O . ILE A 1 98 ? -7.805 -15.32 -5.695 1 80.62 98 ILE A O 1
ATOM 759 N N . GLN A 1 99 ? -9.555 -15.164 -6.996 1 77.81 99 GLN A N 1
ATOM 760 C CA . GLN A 1 99 ? -9.852 -13.797 -6.586 1 77.81 99 GLN A CA 1
ATOM 761 C C . GLN A 1 99 ? -10.07 -13.711 -5.082 1 77.81 99 GLN A C 1
ATOM 763 O O . GLN A 1 99 ? -9.57 -12.789 -4.426 1 77.81 99 GLN A O 1
ATOM 768 N N . GLY A 1 100 ? -10.844 -14.633 -4.555 1 84.94 100 GLY A N 1
ATOM 769 C CA . GLY A 1 100 ? -11.109 -14.648 -3.125 1 84.94 100 GLY A CA 1
ATOM 770 C C . GLY A 1 100 ? -9.844 -14.742 -2.285 1 84.94 100 GLY A C 1
ATOM 771 O O . GLY A 1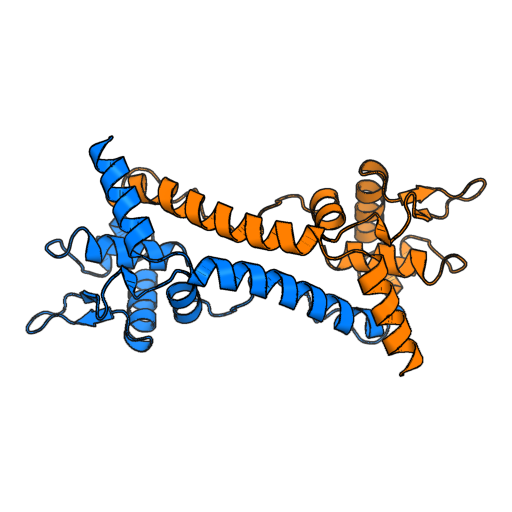 100 ? -9.547 -13.844 -1.498 1 84.94 100 GLY A O 1
ATOM 772 N N . PRO A 1 101 ? -9.086 -15.82 -2.596 1 88.75 101 PRO A N 1
ATOM 773 C CA . PRO A 1 101 ? -7.852 -16 -1.827 1 88.75 101 PRO A CA 1
ATOM 774 C C . PRO A 1 101 ? -6.879 -14.836 -1.989 1 88.75 101 PRO A C 1
ATOM 776 O O . PRO A 1 101 ? -6.238 -14.422 -1.02 1 88.75 101 PRO A O 1
ATOM 779 N N . LEU A 1 102 ? -6.758 -14.336 -3.162 1 87.44 102 LEU A N 1
ATOM 780 C CA . LEU A 1 102 ? -5.871 -13.203 -3.391 1 87.44 102 LEU A CA 1
ATOM 781 C C . LEU A 1 102 ? -6.379 -11.961 -2.654 1 87.44 102 LEU A C 1
ATOM 783 O O . LEU A 1 102 ? -5.59 -11.227 -2.061 1 87.44 102 LEU A O 1
ATOM 787 N N . ALA A 1 103 ? -7.672 -11.695 -2.742 1 86.06 103 ALA A N 1
ATOM 788 C CA . ALA A 1 103 ? -8.273 -10.57 -2.035 1 86.06 103 ALA A CA 1
ATOM 789 C C . ALA A 1 103 ? -8.023 -10.672 -0.532 1 86.06 103 ALA A C 1
ATOM 791 O O . ALA A 1 103 ? -7.738 -9.672 0.128 1 86.06 103 ALA A O 1
ATOM 792 N N . LYS A 1 104 ? -8.18 -11.898 -0.034 1 91.19 104 LYS A N 1
ATOM 793 C CA . LYS A 1 104 ? -7.949 -12.125 1.39 1 91.19 104 LYS A CA 1
ATOM 794 C C . LYS A 1 104 ? -6.496 -11.844 1.762 1 91.19 104 LYS A C 1
ATOM 796 O O . LYS A 1 104 ? -6.227 -11.188 2.771 1 91.19 104 LYS A O 1
ATOM 801 N N . ALA A 1 105 ? -5.586 -12.32 0.97 1 91.81 105 ALA A N 1
ATOM 802 C CA . ALA A 1 105 ? -4.164 -12.086 1.216 1 91.81 105 ALA A CA 1
ATOM 803 C C . ALA A 1 105 ? -3.84 -10.594 1.189 1 91.81 105 ALA A C 1
ATOM 805 O O . ALA A 1 105 ? -3.141 -10.094 2.07 1 91.81 105 ALA A O 1
ATOM 806 N N . TYR A 1 106 ? -4.375 -9.883 0.216 1 88.62 106 TYR A N 1
ATOM 807 C CA . TYR A 1 106 ? -4.125 -8.453 0.089 1 88.62 106 TYR A CA 1
ATOM 808 C C . TYR A 1 106 ? -4.734 -7.684 1.255 1 88.62 106 TYR A C 1
ATOM 810 O O . TYR A 1 106 ? -4.168 -6.691 1.72 1 88.62 106 TYR A O 1
ATOM 818 N N . ALA A 1 107 ? -5.871 -8.117 1.706 1 90.69 107 ALA A N 1
ATOM 819 C CA . ALA A 1 107 ? -6.504 -7.484 2.861 1 90.69 107 ALA A CA 1
ATOM 820 C C . ALA A 1 107 ? -5.633 -7.617 4.105 1 90.69 107 ALA A C 1
ATOM 822 O O . ALA A 1 107 ? -5.527 -6.68 4.902 1 90.69 1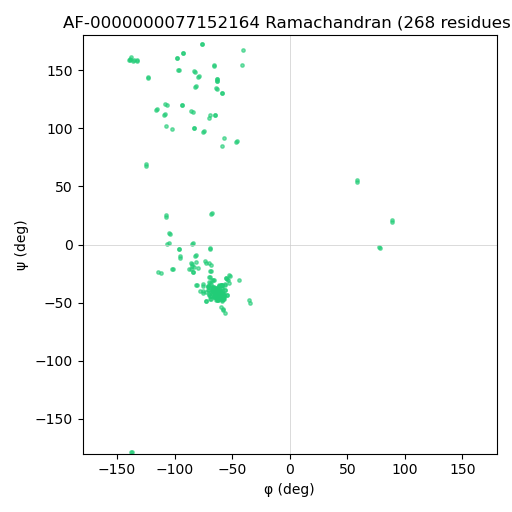07 ALA A O 1
ATOM 823 N N . GLU A 1 108 ? -5.043 -8.805 4.25 1 94.75 108 GLU A N 1
ATOM 824 C CA . GLU A 1 108 ? -4.145 -9.023 5.379 1 94.75 108 GLU A CA 1
ATOM 825 C C . GLU A 1 108 ? -2.93 -8.102 5.305 1 94.75 108 GLU A C 1
ATOM 827 O O . GLU A 1 108 ? -2.498 -7.543 6.316 1 94.75 108 GLU A O 1
ATOM 832 N N . VAL A 1 109 ? -2.393 -7.965 4.156 1 93.19 109 VAL A N 1
ATOM 833 C CA . VAL A 1 109 ? -1.233 -7.105 3.941 1 93.19 109 VAL A CA 1
ATOM 834 C C . VAL A 1 109 ? -1.609 -5.652 4.227 1 93.19 109 VAL A C 1
ATOM 836 O O . VAL A 1 109 ? -0.878 -4.941 4.918 1 93.19 109 VAL A O 1
ATOM 839 N N . GLU A 1 110 ? -2.736 -5.223 3.672 1 91 110 GLU A N 1
ATOM 840 C CA . GLU A 1 110 ? -3.223 -3.865 3.896 1 91 110 GLU A CA 1
ATOM 841 C C . GLU A 1 110 ? -3.453 -3.598 5.383 1 91 110 GLU A C 1
ATOM 843 O O . GLU A 1 110 ? -3.117 -2.523 5.883 1 91 110 GLU A O 1
ATOM 848 N N . GLU A 1 111 ? -4.004 -4.551 6.047 1 94.25 111 GLU A N 1
ATOM 849 C CA . GLU A 1 111 ? -4.266 -4.395 7.477 1 94.25 111 GLU A CA 1
ATOM 850 C C . GLU A 1 111 ? -2.969 -4.223 8.258 1 94.25 111 GLU A C 1
ATOM 852 O O . GLU A 1 111 ? -2.926 -3.484 9.242 1 94.25 111 GLU A O 1
ATOM 857 N N . ALA A 1 112 ? -1.955 -4.945 7.848 1 95.88 112 ALA A N 1
ATOM 858 C CA . ALA A 1 112 ? -0.657 -4.758 8.492 1 95.88 112 ALA A CA 1
ATOM 859 C C . ALA A 1 112 ? -0.151 -3.332 8.305 1 95.88 112 ALA A C 1
ATOM 861 O O . ALA A 1 112 ? 0.371 -2.723 9.242 1 95.88 112 ALA A O 1
ATOM 862 N N . ALA A 1 113 ? -0.295 -2.82 7.145 1 93.56 113 ALA A N 1
ATOM 863 C CA . ALA A 1 113 ? 0.085 -1.436 6.871 1 93.56 113 ALA A CA 1
ATOM 864 C C . ALA A 1 113 ? -0.748 -0.464 7.699 1 93.56 113 ALA A C 1
ATOM 866 O O . ALA A 1 113 ? -0.209 0.466 8.305 1 93.56 113 ALA A O 1
ATOM 867 N N . PHE A 1 114 ? -2.059 -0.682 7.766 1 93.88 114 PHE A N 1
ATOM 868 C CA . PHE A 1 114 ? -2.957 0.182 8.523 1 93.88 114 PHE A CA 1
ATOM 869 C C . PHE A 1 114 ? -2.631 0.134 10.008 1 93.88 114 PHE A C 1
ATOM 871 O O . PHE A 1 114 ? -2.662 1.16 10.695 1 93.88 114 PHE A O 1
ATOM 878 N N . ALA A 1 115 ? -2.359 -1.045 10.461 1 97.12 115 ALA A N 1
ATOM 879 C CA . ALA A 1 115 ? -1.983 -1.18 11.867 1 97.12 115 ALA A CA 1
ATOM 880 C C . ALA A 1 115 ? -0.749 -0.342 12.188 1 97.12 115 ALA A C 1
ATOM 882 O O . ALA A 1 115 ? -0.693 0.322 13.227 1 97.12 115 ALA A O 1
ATOM 883 N N . LYS A 1 116 ? 0.197 -0.372 11.273 1 97.19 116 LYS A N 1
ATOM 884 C CA . LYS A 1 116 ? 1.39 0.445 11.469 1 97.19 116 LYS A CA 1
ATOM 885 C C . LYS A 1 116 ? 1.057 1.933 11.391 1 97.19 116 LYS A C 1
ATOM 887 O O . LYS A 1 116 ? 1.579 2.73 12.172 1 97.19 116 LYS A O 1
ATOM 892 N N . MET A 1 117 ? 0.187 2.309 10.492 1 94.5 117 MET A N 1
ATOM 893 C CA . MET A 1 117 ? -0.231 3.701 10.367 1 94.5 117 MET A CA 1
ATOM 894 C C . MET A 1 117 ? -0.905 4.188 11.641 1 94.5 117 MET A C 1
ATOM 896 O O . MET A 1 117 ? -0.782 5.359 12.008 1 94.5 117 MET A O 1
ATOM 900 N N . ARG A 1 118 ? -1.625 3.324 12.312 1 97.38 118 ARG A N 1
ATOM 901 C CA . ARG A 1 118 ? -2.324 3.676 13.547 1 97.38 118 ARG A CA 1
ATOM 902 C C . ARG A 1 118 ? -1.338 3.934 14.68 1 97.38 118 ARG A C 1
ATOM 904 O O . ARG A 1 118 ? -1.649 4.656 15.625 1 97.38 118 ARG A O 1
ATOM 911 N N . GLU A 1 119 ? -0.157 3.377 14.547 1 98 119 GLU A N 1
ATOM 912 C CA . GLU A 1 119 ? 0.862 3.525 15.586 1 98 119 GLU A CA 1
ATOM 913 C C . GLU A 1 119 ? 1.625 4.84 15.422 1 98 119 GLU A C 1
ATOM 915 O O . GLU A 1 119 ? 2.264 5.309 16.359 1 98 119 GLU A O 1
ATOM 920 N N . ILE A 1 120 ? 1.658 5.391 14.234 1 97.31 120 ILE A N 1
ATOM 921 C CA . ILE A 1 120 ? 2.41 6.605 13.953 1 97.31 120 ILE A CA 1
ATOM 922 C C . ILE A 1 120 ? 1.498 7.824 14.102 1 97.31 120 ILE A C 1
ATOM 924 O O . ILE A 1 120 ? 0.513 7.961 13.375 1 97.31 120 ILE A O 1
ATOM 928 N N . SER A 1 121 ? 1.84 8.695 14.977 1 98.06 121 SER A N 1
ATOM 929 C CA . SER A 1 121 ? 1.018 9.875 15.227 1 98.06 121 SER A CA 1
ATOM 930 C C . SER A 1 121 ? 1.56 11.094 14.477 1 98.06 121 SER A C 1
ATOM 932 O O . SER A 1 121 ? 2.73 11.117 14.094 1 98.06 121 SER A O 1
ATOM 934 N N . LEU A 1 122 ? 0.692 12.094 14.305 1 97.38 122 LEU A N 1
ATOM 935 C CA . LEU A 1 122 ? 1.12 13.375 13.75 1 97.38 122 LEU A CA 1
ATOM 936 C C . LEU A 1 122 ? 2.203 14.008 14.617 1 97.38 122 LEU A C 1
ATOM 938 O O . LEU A 1 122 ? 3.119 14.656 14.102 1 97.38 122 LEU A O 1
ATOM 942 N N . ARG A 1 123 ? 2.127 13.812 15.969 1 97.56 123 ARG A N 1
ATOM 943 C CA . ARG A 1 123 ? 3.131 14.344 16.875 1 97.56 123 ARG A CA 1
ATOM 944 C C . ARG A 1 123 ? 4.523 13.836 16.516 1 97.56 123 ARG A C 1
ATOM 946 O O . ARG A 1 123 ? 5.488 14.602 16.5 1 97.56 123 ARG A O 1
ATOM 953 N N . GLU A 1 124 ? 4.645 12.523 16.234 1 96.56 124 GLU A N 1
ATOM 954 C CA . GLU A 1 124 ? 5.93 11.93 15.875 1 96.56 124 GLU A CA 1
ATOM 955 C C . GLU A 1 124 ? 6.516 12.586 14.625 1 96.56 124 GLU A C 1
ATOM 957 O O . GLU A 1 124 ? 7.711 12.875 14.57 1 96.56 124 GLU A O 1
ATOM 962 N N . ILE A 1 125 ? 5.656 12.859 13.672 1 94.12 125 ILE A N 1
ATOM 963 C CA . ILE A 1 125 ? 6.098 13.477 12.43 1 94.12 125 ILE A CA 1
ATOM 964 C C . ILE A 1 125 ? 6.535 14.914 12.695 1 94.12 125 ILE A C 1
ATOM 966 O O . ILE A 1 125 ? 7.602 15.336 12.242 1 94.12 125 ILE A O 1
ATOM 970 N N . VAL A 1 126 ? 5.738 15.648 13.414 1 94.56 126 VAL A N 1
ATOM 971 C CA . VAL A 1 126 ? 6.016 17.047 13.742 1 94.56 126 VAL A CA 1
ATOM 972 C C . VAL A 1 126 ? 7.324 17.141 14.516 1 94.56 126 VAL A C 1
ATOM 974 O O . VAL A 1 126 ? 8.148 18.016 14.25 1 94.56 126 VAL A O 1
ATOM 977 N N . ASP A 1 127 ? 7.543 16.203 15.508 1 94.81 127 ASP A N 1
ATOM 978 C CA . ASP A 1 127 ? 8.758 16.219 16.312 1 94.81 127 ASP A CA 1
ATOM 979 C C . ASP A 1 127 ? 9.992 15.969 15.438 1 94.81 127 ASP A C 1
ATOM 981 O O . ASP A 1 127 ? 11.031 16.609 15.641 1 94.81 127 ASP A O 1
ATOM 985 N N . GLN A 1 128 ? 9.898 15.125 14.531 1 92.25 128 GLN A N 1
ATOM 986 C CA . GLN A 1 128 ? 11.016 14.836 13.633 1 92.25 128 GLN A CA 1
ATOM 987 C C . GLN A 1 128 ? 11.32 16.031 12.734 1 92.25 128 GLN A C 1
ATOM 989 O O . GLN A 1 128 ? 12.484 16.297 12.43 1 92.25 128 GLN A O 1
ATOM 994 N N . ILE A 1 129 ? 10.297 16.719 12.32 1 88.69 129 ILE A N 1
ATOM 995 C CA . ILE A 1 129 ? 10.469 17.922 11.492 1 88.69 129 ILE A CA 1
ATOM 996 C C . ILE A 1 129 ? 11.242 18.969 12.281 1 88.69 129 ILE A C 1
ATOM 998 O O . ILE A 1 129 ? 12.18 19.578 11.766 1 88.69 129 ILE A O 1
ATOM 1002 N N . LYS A 1 130 ? 10.82 19.172 13.508 1 89.44 130 LYS A N 1
ATOM 1003 C CA . LYS A 1 130 ? 11.453 20.172 14.359 1 89.44 130 LYS A CA 1
ATOM 1004 C C . LYS A 1 130 ? 12.914 19.812 14.641 1 89.44 130 LYS A C 1
ATOM 1006 O O . LYS A 1 130 ? 13.773 20.688 14.703 1 89.44 130 LYS A O 1
ATOM 1011 N N . GLU A 1 131 ? 13.078 18.5 14.805 1 87.06 131 GLU A N 1
ATOM 1012 C CA . GLU A 1 131 ? 14.438 18.047 15.047 1 87.06 131 GLU A CA 1
ATOM 1013 C C . GLU A 1 131 ? 15.328 18.266 13.828 1 87.06 131 GLU A C 1
ATOM 1015 O O . GLU A 1 131 ? 16.5 18.641 13.953 1 87.06 131 GLU A O 1
ATOM 1020 N N . GLU A 1 132 ? 14.758 18.062 12.68 1 79.31 132 GLU A N 1
ATOM 1021 C CA . GLU A 1 132 ? 15.516 18.25 11.453 1 79.31 132 GLU A CA 1
ATOM 1022 C C . GLU A 1 132 ? 15.703 19.734 11.148 1 79.31 132 GLU A C 1
ATOM 1024 O O . GLU A 1 132 ? 16.703 20.125 10.539 1 79.31 132 GLU A O 1
ATOM 1029 N N . GLY A 1 133 ? 14.648 20.484 11.359 1 69.75 133 GLY A N 1
ATOM 1030 C CA . GLY A 1 133 ? 14.758 21.922 11.188 1 69.75 133 GLY A CA 1
ATOM 1031 C C . GLY A 1 133 ? 15.766 22.562 12.117 1 69.75 133 GLY A C 1
ATOM 1032 O O . GLY A 1 133 ? 16.375 23.578 11.781 1 69.75 133 GLY A O 1
ATOM 1033 N N . GLN A 1 134 ? 15.844 22.016 13.328 1 62.94 134 GLN A N 1
ATOM 1034 C CA . GLN A 1 134 ? 16.859 22.516 14.242 1 62.94 134 GLN A CA 1
ATOM 1035 C C . GLN A 1 134 ? 18.266 22.109 13.789 1 62.94 134 GLN A C 1
ATOM 1037 O O . GLN A 1 134 ? 19.234 22.812 14.07 1 62.94 134 GLN A O 1
ATOM 1042 N N . LEU A 1 135 ? 18.156 20.906 13.188 1 49.22 135 LEU A N 1
ATOM 1043 C CA . LEU A 1 135 ? 19.469 20.438 12.742 1 49.22 135 LEU A CA 1
ATOM 1044 C C . LEU A 1 135 ? 19.875 21.109 11.438 1 49.22 135 LEU A C 1
ATOM 1046 O O . LEU A 1 135 ? 21.062 21.25 11.141 1 49.22 135 LEU A O 1
ATOM 1050 N N . ALA A 1 136 ? 18.953 21.594 10.781 1 50.69 136 ALA A N 1
ATOM 1051 C CA . ALA A 1 136 ? 19.359 22.297 9.562 1 50.69 136 ALA A CA 1
ATOM 1052 C C . ALA A 1 136 ? 19.734 23.734 9.867 1 50.69 136 ALA A C 1
ATOM 1054 O O . ALA A 1 136 ? 19.219 24.328 10.82 1 50.69 136 ALA A O 1
ATOM 1055 N N . MET B 1 1 ? 1.362 -7.539 -9.789 1 69.94 1 MET B N 1
ATOM 1056 C CA . MET B 1 1 ? 1.565 -8.531 -8.734 1 69.94 1 MET B CA 1
ATOM 1057 C C . MET B 1 1 ? 0.457 -9.578 -8.758 1 69.94 1 MET B C 1
ATOM 1059 O O . MET B 1 1 ? 0.731 -10.781 -8.836 1 69.94 1 MET B O 1
ATOM 1063 N N . SER B 1 2 ? -0.822 -9.211 -8.938 1 77.5 2 SER B N 1
ATOM 1064 C CA . SER B 1 2 ? -1.927 -10.164 -8.906 1 77.5 2 SER B CA 1
ATOM 1065 C C . SER B 1 2 ? -1.806 -11.188 -10.031 1 77.5 2 SER B C 1
ATOM 1067 O O . SER B 1 2 ? -1.972 -12.391 -9.805 1 77.5 2 SER B O 1
ATOM 1069 N N . ASP B 1 3 ? -1.359 -10.711 -11.18 1 86.19 3 ASP B N 1
ATOM 1070 C CA . ASP B 1 3 ? -1.245 -11.609 -12.328 1 86.19 3 ASP B CA 1
ATOM 1071 C C . ASP B 1 3 ? -0.105 -12.609 -12.133 1 86.19 3 ASP B C 1
ATOM 1073 O O . ASP B 1 3 ? -0.207 -13.758 -12.555 1 86.19 3 ASP B O 1
ATOM 1077 N N . ALA B 1 4 ? 0.948 -12.109 -11.508 1 91.88 4 ALA B N 1
ATOM 1078 C CA . ALA B 1 4 ? 2.084 -12.992 -11.258 1 91.88 4 ALA B CA 1
ATOM 1079 C C . ALA B 1 4 ? 1.71 -14.102 -10.281 1 91.88 4 ALA B C 1
ATOM 1081 O O . ALA B 1 4 ? 2.08 -15.266 -10.477 1 91.88 4 ALA B O 1
ATOM 1082 N N . VAL B 1 5 ? 0.982 -13.727 -9.297 1 92.31 5 VAL B N 1
ATOM 1083 C CA . VAL B 1 5 ? 0.529 -14.727 -8.328 1 92.31 5 VAL B CA 1
ATOM 1084 C C . VAL B 1 5 ? -0.408 -15.719 -9.016 1 92.31 5 VAL B C 1
ATOM 1086 O O . VAL B 1 5 ? -0.29 -16.938 -8.82 1 92.31 5 VAL B O 1
ATOM 1089 N N . HIS B 1 6 ? -1.294 -15.188 -9.789 1 89.5 6 HIS B N 1
ATOM 1090 C CA . HIS B 1 6 ? -2.23 -16.016 -10.539 1 89.5 6 HIS B CA 1
ATOM 1091 C C . HIS B 1 6 ? -1.495 -17 -11.445 1 89.5 6 HIS B C 1
ATOM 1093 O O . HIS B 1 6 ? -1.837 -18.188 -11.492 1 89.5 6 HIS B O 1
ATOM 1099 N N . LEU B 1 7 ? -0.579 -16.5 -12.109 1 92.5 7 LEU B N 1
ATOM 1100 C CA . LEU B 1 7 ? 0.217 -17.297 -13.039 1 92.5 7 LEU B CA 1
ATOM 1101 C C . LEU B 1 7 ? 0.9 -18.453 -12.312 1 92.5 7 LEU B C 1
ATOM 1103 O O . LEU B 1 7 ? 0.792 -19.594 -12.734 1 92.5 7 LEU B O 1
ATOM 1107 N N . LEU B 1 8 ? 1.548 -18.188 -11.219 1 95.31 8 LEU B N 1
ATOM 1108 C CA . LEU B 1 8 ? 2.252 -19.219 -10.453 1 95.31 8 LEU B CA 1
ATOM 1109 C C . LEU B 1 8 ? 1.271 -20.234 -9.875 1 95.31 8 LEU B C 1
ATOM 1111 O O . LEU B 1 8 ? 1.538 -21.438 -9.883 1 95.31 8 LEU B O 1
ATOM 1115 N N . ALA B 1 9 ? 0.183 -19.703 -9.398 1 93.62 9 ALA B N 1
ATOM 1116 C CA . ALA B 1 9 ? -0.841 -20.594 -8.859 1 93.62 9 ALA B CA 1
ATOM 1117 C C . ALA B 1 9 ? -1.389 -21.531 -9.938 1 93.62 9 ALA B C 1
ATOM 1119 O O . ALA B 1 9 ? -1.581 -22.719 -9.695 1 93.62 9 ALA B O 1
ATOM 1120 N N . TYR B 1 10 ? -1.653 -20.984 -11.102 1 91.12 10 TYR B N 1
ATOM 1121 C CA . TYR B 1 10 ? -2.168 -21.766 -12.219 1 91.12 10 TYR B CA 1
ATOM 1122 C C . TYR B 1 10 ? -1.209 -22.891 -12.578 1 91.12 10 TYR B C 1
ATOM 1124 O O . TYR B 1 10 ? -1.624 -24.047 -12.727 1 91.12 10 TYR B O 1
ATOM 1132 N N . ILE B 1 11 ? 0.028 -22.609 -12.68 1 93.56 11 ILE B N 1
ATOM 1133 C CA . ILE B 1 11 ? 1.048 -23.594 -13.047 1 93.56 11 ILE B CA 1
ATOM 1134 C C . ILE B 1 11 ? 1.124 -24.688 -11.984 1 93.56 11 ILE B C 1
ATOM 1136 O O . ILE B 1 11 ? 1.254 -25.859 -12.305 1 93.56 11 ILE B O 1
ATOM 1140 N N . GLU B 1 12 ? 1.024 -24.25 -10.758 1 94 12 GLU B N 1
ATOM 1141 C CA . GLU B 1 12 ? 1.098 -25.188 -9.648 1 94 12 GLU B CA 1
ATOM 1142 C C . GLU B 1 12 ? -0.12 -26.109 -9.617 1 94 12 GLU B C 1
ATOM 1144 O O . GLU B 1 12 ? 0.008 -27.312 -9.391 1 94 12 GLU B O 1
ATOM 1149 N N . ILE B 1 13 ? -1.307 -25.625 -9.859 1 91.06 13 ILE B N 1
ATOM 1150 C CA . ILE B 1 13 ? -2.561 -26.359 -9.719 1 91.06 13 ILE B CA 1
ATOM 1151 C C . ILE B 1 13 ? -2.789 -27.234 -10.953 1 91.06 13 ILE B C 1
ATOM 1153 O O . ILE B 1 13 ? -3.305 -28.344 -10.844 1 91.06 13 ILE B O 1
ATOM 1157 N N . PHE B 1 14 ? -2.348 -26.688 -12.141 1 90.06 14 PHE B N 1
ATOM 1158 C CA . PHE B 1 14 ? -2.58 -27.406 -13.398 1 90.06 14 PHE B CA 1
ATOM 1159 C C . PHE B 1 14 ? -1.269 -27.625 -14.141 1 90.06 14 PHE B C 1
ATOM 1161 O O . PHE B 1 14 ? -1.097 -27.156 -15.266 1 90.06 14 PHE B O 1
ATOM 1168 N N . PRO B 1 15 ? -0.43 -28.469 -13.609 1 90.94 15 PRO B N 1
ATOM 1169 C CA . PRO B 1 15 ? 0.893 -28.656 -14.211 1 90.94 15 PRO B CA 1
ATOM 1170 C C . PRO B 1 15 ? 0.831 -29.375 -15.562 1 90.94 15 PRO B C 1
ATOM 1172 O O . PRO B 1 15 ? 1.774 -29.281 -16.344 1 90.94 15 PRO B O 1
ATOM 1175 N N . ASP B 1 16 ? -0.287 -30.016 -15.891 1 89.94 16 ASP B N 1
ATOM 1176 C CA . ASP B 1 16 ? -0.373 -30.812 -17.109 1 89.94 16 ASP B CA 1
ATOM 1177 C C . ASP B 1 16 ? -1.2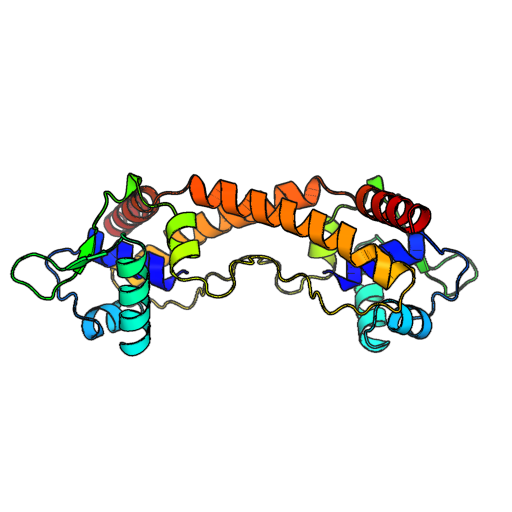16 -30.109 -18.172 1 89.94 16 ASP B C 1
ATOM 1179 O O . ASP B 1 16 ? -1.415 -30.625 -19.266 1 89.94 16 ASP B O 1
ATOM 1183 N N . ASP B 1 17 ? -1.694 -28.938 -17.828 1 89.56 17 ASP B N 1
ATOM 1184 C CA . ASP B 1 17 ? -2.473 -28.156 -18.781 1 89.56 17 ASP B CA 1
ATOM 1185 C C . ASP B 1 17 ? -1.567 -27.5 -19.828 1 89.56 17 ASP B C 1
ATOM 1187 O O . ASP B 1 17 ? -0.344 -27.641 -19.766 1 89.56 17 ASP B O 1
ATOM 1191 N N . ASP B 1 18 ? -2.295 -26.891 -20.844 1 91.06 18 ASP B N 1
ATOM 1192 C CA . ASP B 1 18 ? -1.56 -26.016 -21.75 1 91.06 18 ASP B CA 1
ATOM 1193 C C . ASP B 1 18 ? -1.024 -24.797 -21.016 1 91.06 18 ASP B C 1
ATOM 1195 O O . ASP B 1 18 ? -1.798 -23.953 -20.562 1 91.06 18 ASP B O 1
ATOM 1199 N N . LEU B 1 19 ? 0.302 -24.781 -20.906 1 94 19 LEU B N 1
ATOM 1200 C CA . LEU B 1 19 ? 0.919 -23.703 -20.125 1 94 19 LEU B CA 1
ATOM 1201 C C . LEU B 1 19 ? 1.622 -22.703 -21.047 1 94 19 LEU B C 1
ATOM 1203 O O . LEU B 1 19 ? 2.627 -22.109 -20.656 1 94 19 LEU B O 1
ATOM 1207 N N . SER B 1 20 ? 1.148 -22.656 -22.281 1 92.5 20 SER B N 1
ATOM 1208 C CA . SER B 1 20 ? 1.618 -21.609 -23.188 1 92.5 20 SER B CA 1
ATOM 1209 C C . SER B 1 20 ? 1.166 -20.234 -22.703 1 92.5 20 SER B C 1
ATOM 1211 O O . SER B 1 20 ? 0.144 -20.109 -22.016 1 92.5 20 SER B O 1
ATOM 1213 N N . SER B 1 21 ? 1.985 -19.172 -23.109 1 92.94 21 SER B N 1
ATOM 1214 C CA . SER B 1 21 ? 1.631 -17.812 -22.734 1 92.94 21 SER B CA 1
ATOM 1215 C C . SER B 1 21 ? 0.215 -17.453 -23.188 1 92.94 21 SER B C 1
ATOM 1217 O O . SER B 1 21 ? -0.499 -16.734 -22.484 1 92.94 21 SER B O 1
ATOM 1219 N N . ARG B 1 22 ? -0.264 -18.047 -24.266 1 93.19 22 ARG B N 1
ATOM 1220 C CA . ARG B 1 22 ? -1.604 -17.797 -24.781 1 93.19 22 ARG B CA 1
ATOM 1221 C C . ARG B 1 22 ? -2.666 -18.438 -23.891 1 93.19 22 ARG B C 1
ATOM 1223 O O . ARG B 1 22 ? -3.658 -17.797 -23.547 1 93.19 22 ARG B O 1
ATOM 1230 N N . ALA B 1 23 ? -2.484 -19.688 -23.547 1 90.62 23 ALA B N 1
ATOM 1231 C CA . ALA B 1 23 ? -3.451 -20.406 -22.719 1 90.62 23 ALA B CA 1
ATOM 1232 C C . ALA B 1 23 ? -3.564 -19.766 -21.344 1 90.62 23 ALA B C 1
ATOM 1234 O O . ALA B 1 23 ? -4.668 -19.578 -20.828 1 90.62 23 ALA B O 1
ATOM 1235 N N . ILE B 1 24 ? -2.441 -19.359 -20.781 1 89.62 24 ILE B N 1
ATOM 1236 C CA . ILE B 1 24 ? -2.422 -18.766 -19.453 1 89.62 24 ILE B CA 1
ATOM 1237 C C . ILE B 1 24 ? -3.08 -17.391 -19.5 1 89.62 24 ILE B C 1
ATOM 1239 O O . ILE B 1 24 ? -3.842 -17.031 -18.594 1 89.62 24 ILE B O 1
ATOM 1243 N N . ALA B 1 25 ? -2.756 -16.625 -20.531 1 90.69 25 ALA B N 1
ATOM 1244 C CA . ALA B 1 25 ? -3.34 -15.289 -20.688 1 90.69 25 ALA B CA 1
ATOM 1245 C C . ALA B 1 25 ? -4.863 -15.359 -20.703 1 90.69 25 ALA B C 1
ATOM 1247 O O . ALA B 1 25 ? -5.535 -14.508 -20.125 1 90.69 25 ALA B O 1
ATOM 1248 N N . ARG B 1 26 ? -5.395 -16.375 -21.344 1 86.38 26 ARG B N 1
ATOM 1249 C CA . ARG B 1 26 ? -6.84 -16.594 -21.391 1 86.38 26 ARG B CA 1
ATOM 1250 C C . ARG B 1 26 ? -7.391 -16.891 -20 1 86.38 26 ARG B C 1
ATOM 1252 O O . ARG B 1 26 ? -8.453 -16.391 -19.625 1 86.38 26 ARG B O 1
ATOM 1259 N N . SER B 1 27 ? -6.609 -17.641 -19.297 1 81.56 27 SER B N 1
ATOM 1260 C CA . SER B 1 27 ? -7.066 -18.062 -17.984 1 81.56 27 SER B CA 1
ATOM 1261 C C . SER B 1 27 ? -7.086 -16.906 -17 1 81.56 27 SER B C 1
ATOM 1263 O O . SER B 1 27 ? -8.016 -16.766 -16.188 1 81.56 27 SER B O 1
ATOM 1265 N N . ILE B 1 28 ? -6.094 -15.992 -17.031 1 78.94 28 ILE B N 1
ATOM 1266 C CA . ILE B 1 28 ? -6 -14.953 -16.016 1 78.94 28 ILE B CA 1
ATOM 1267 C C . ILE B 1 28 ? -6.469 -13.617 -16.594 1 78.94 28 ILE B C 1
ATOM 1269 O O . ILE B 1 28 ? -6.254 -12.562 -16 1 78.94 28 ILE B O 1
ATOM 1273 N N . VAL B 1 29 ? -7.066 -13.609 -17.828 1 81.5 29 VAL B N 1
ATOM 1274 C CA . VAL B 1 29 ? -7.707 -12.484 -18.5 1 81.5 29 VAL B CA 1
ATOM 1275 C C . VAL B 1 29 ? -6.707 -11.344 -18.672 1 81.5 29 VAL B C 1
ATOM 1277 O O . VAL B 1 29 ? -6.949 -10.219 -18.219 1 81.5 29 VAL B O 1
ATOM 1280 N N . THR B 1 30 ? -5.617 -11.617 -19.25 1 87.56 30 THR B N 1
ATOM 1281 C CA . THR B 1 30 ? -4.582 -10.656 -19.625 1 87.56 30 THR B CA 1
ATOM 1282 C C . THR B 1 30 ? -4.047 -10.953 -21.016 1 87.56 30 THR B C 1
ATOM 1284 O O . THR B 1 30 ? -4.633 -11.742 -21.75 1 87.56 30 THR B O 1
ATOM 1287 N N . ASN B 1 31 ? -3.148 -10.258 -21.5 1 90.81 31 ASN B N 1
ATOM 1288 C CA . ASN B 1 31 ? -2.635 -10.516 -22.844 1 90.81 31 ASN B CA 1
ATOM 1289 C C . ASN B 1 31 ? -1.368 -11.367 -22.812 1 90.81 31 ASN B C 1
ATOM 1291 O O . ASN B 1 31 ? -0.641 -11.359 -21.812 1 90.81 31 ASN B O 1
ATOM 1295 N N . PRO B 1 32 ? -1.173 -12.18 -23.906 1 94.94 32 PRO B N 1
ATOM 1296 C CA . PRO B 1 32 ? -0.035 -13.102 -23.953 1 94.94 32 PRO B CA 1
ATOM 1297 C C . PRO B 1 32 ? 1.305 -12.391 -23.766 1 94.94 32 PRO B C 1
ATOM 1299 O O . PRO B 1 32 ? 2.229 -12.953 -23.172 1 94.94 32 PRO B O 1
ATOM 1302 N N . SER B 1 33 ? 1.432 -11.203 -24.25 1 95.31 33 SER B N 1
ATOM 1303 C CA . SER B 1 33 ? 2.678 -10.461 -24.094 1 95.31 33 SER B CA 1
ATOM 1304 C C . SER B 1 33 ? 2.98 -10.18 -22.625 1 95.31 33 SER B C 1
ATOM 1306 O O . SER B 1 33 ? 4.129 -10.289 -22.188 1 95.31 33 SER B O 1
ATOM 1308 N N . MET B 1 34 ? 1.976 -9.836 -21.812 1 92.56 34 MET B N 1
ATOM 1309 C CA . MET B 1 34 ? 2.146 -9.602 -20.375 1 92.56 34 MET B CA 1
ATOM 1310 C C . MET B 1 34 ? 2.557 -10.891 -19.656 1 92.56 34 MET B C 1
ATOM 1312 O O . MET B 1 34 ? 3.441 -10.867 -18.797 1 92.56 34 MET B O 1
ATOM 1316 N N . VAL B 1 35 ? 1.946 -11.977 -20.047 1 93.38 35 VAL B N 1
ATOM 1317 C CA . VAL B 1 35 ? 2.268 -13.266 -19.438 1 93.38 35 VAL B CA 1
ATOM 1318 C C . VAL B 1 35 ? 3.725 -13.625 -19.719 1 93.38 35 VAL B C 1
ATOM 1320 O O . VAL B 1 35 ? 4.449 -14.062 -18.828 1 93.38 35 VAL B O 1
ATOM 1323 N N . ARG B 1 36 ? 4.168 -13.398 -20.953 1 94.31 36 ARG B N 1
ATOM 1324 C CA . ARG B 1 36 ? 5.547 -13.703 -21.312 1 94.31 36 ARG B CA 1
ATOM 1325 C C . ARG B 1 36 ? 6.523 -12.859 -20.5 1 94.31 36 ARG B C 1
ATOM 1327 O O . ARG B 1 36 ? 7.559 -13.359 -20.047 1 94.31 36 ARG B O 1
ATOM 1334 N N . SER B 1 37 ? 6.141 -11.594 -20.328 1 94.25 37 SER B N 1
ATOM 1335 C CA . SER B 1 37 ? 6.969 -10.695 -19.516 1 94.25 37 SER B CA 1
ATOM 1336 C C . SER B 1 37 ? 7.062 -11.172 -18.078 1 94.25 37 SER B C 1
ATOM 1338 O O . SER B 1 37 ? 8.148 -11.195 -17.5 1 94.25 37 SER B O 1
ATOM 1340 N N . LEU B 1 38 ? 5.949 -11.516 -17.531 1 94 38 LEU B N 1
ATOM 1341 C CA . LEU B 1 38 ? 5.91 -12.016 -16.156 1 94 38 LEU B CA 1
ATOM 1342 C C . LEU B 1 38 ? 6.73 -13.297 -16.031 1 94 38 LEU B C 1
ATOM 1344 O O . LEU B 1 38 ? 7.473 -13.461 -15.055 1 94 38 LEU B O 1
ATOM 1348 N N . MET B 1 39 ? 6.57 -14.195 -17.031 1 94.69 39 MET B N 1
ATOM 1349 C CA . MET B 1 39 ? 7.316 -15.453 -17.016 1 94.69 39 MET B CA 1
ATOM 1350 C C . MET B 1 39 ? 8.82 -15.195 -17.047 1 94.69 39 MET B C 1
ATOM 1352 O O . MET B 1 39 ? 9.578 -15.852 -16.328 1 94.69 39 MET B O 1
ATOM 1356 N N . MET B 1 40 ? 9.203 -14.242 -17.859 1 95.12 40 MET B N 1
ATOM 1357 C CA . MET B 1 40 ? 10.625 -13.898 -17.953 1 95.12 40 MET B CA 1
ATOM 1358 C C . MET B 1 40 ? 11.133 -13.391 -16.609 1 95.12 40 MET B C 1
ATOM 1360 O O . MET B 1 40 ? 12.18 -13.836 -16.125 1 95.12 40 MET B O 1
ATOM 1364 N N . ASP B 1 41 ? 10.43 -12.508 -15.992 1 94.81 41 ASP B N 1
ATOM 1365 C CA . ASP B 1 41 ? 10.82 -11.945 -14.703 1 94.81 41 ASP B CA 1
ATOM 1366 C C . ASP B 1 41 ? 10.891 -13.031 -13.633 1 94.81 41 ASP B C 1
ATOM 1368 O O . ASP B 1 41 ? 11.82 -13.055 -12.82 1 94.81 41 ASP B O 1
ATOM 1372 N N . LEU B 1 42 ? 9.922 -13.891 -13.594 1 96.25 42 LEU B N 1
ATOM 1373 C CA . LEU B 1 42 ? 9.844 -14.945 -12.586 1 96.25 42 LEU B CA 1
ATOM 1374 C C . LEU B 1 42 ? 10.953 -15.969 -12.789 1 96.25 42 LEU B C 1
ATOM 1376 O O . LEU B 1 42 ? 11.469 -16.547 -11.82 1 96.25 42 LEU B O 1
ATOM 1380 N N . ARG B 1 43 ? 11.344 -16.234 -14.062 1 96 43 ARG B N 1
ATOM 1381 C CA . ARG B 1 43 ? 12.484 -17.094 -14.344 1 96 43 ARG B CA 1
ATOM 1382 C C . ARG B 1 43 ? 13.789 -16.469 -13.859 1 96 43 ARG B C 1
ATOM 1384 O O . ARG B 1 43 ? 14.602 -17.141 -13.219 1 96 43 ARG B O 1
ATOM 1391 N N . LYS B 1 44 ? 13.914 -15.195 -14.164 1 95.75 44 LYS B N 1
ATOM 1392 C CA . LYS B 1 44 ? 15.109 -14.469 -13.727 1 95.75 44 LYS B CA 1
ATOM 1393 C C . LYS B 1 44 ? 15.242 -14.5 -12.211 1 95.75 44 LYS B C 1
ATOM 1395 O O . LYS B 1 44 ? 16.359 -14.578 -11.68 1 95.75 44 LYS B O 1
ATOM 1400 N N . ALA B 1 45 ? 14.125 -14.461 -11.523 1 96 45 ALA B N 1
ATOM 1401 C CA . ALA B 1 45 ? 14.109 -14.43 -10.062 1 96 45 ALA B CA 1
ATOM 1402 C C . ALA B 1 45 ? 14.273 -15.828 -9.477 1 96 45 ALA B C 1
ATOM 1404 O O . ALA B 1 45 ? 14.375 -15.992 -8.258 1 96 45 ALA B O 1
ATOM 1405 N N . GLY B 1 46 ? 14.211 -16.844 -10.305 1 97.06 46 GLY B N 1
ATOM 1406 C CA . GLY B 1 46 ? 14.445 -18.203 -9.867 1 97.06 46 GLY B CA 1
ATOM 1407 C C . GLY B 1 46 ? 13.195 -18.906 -9.375 1 97.06 46 GLY B C 1
ATOM 1408 O O . GLY B 1 46 ? 13.273 -19.891 -8.625 1 97.06 46 GLY B O 1
ATOM 1409 N N . PHE B 1 47 ? 11.992 -18.438 -9.766 1 97.25 47 PHE B N 1
ATOM 1410 C CA . PHE B 1 47 ? 10.758 -19.031 -9.273 1 97.25 47 PHE B CA 1
ATOM 1411 C C . PHE B 1 47 ? 10.133 -19.938 -10.328 1 97.25 47 PHE B C 1
ATOM 1413 O O . PHE B 1 47 ? 9.273 -20.766 -10.023 1 97.25 47 PHE B O 1
ATOM 1420 N N . LEU B 1 48 ? 10.516 -19.703 -11.602 1 96.69 48 LEU B N 1
ATOM 1421 C CA . LEU B 1 48 ? 10.055 -20.516 -12.719 1 96.69 48 LEU B CA 1
ATOM 1422 C C . LEU B 1 48 ? 11.242 -21.109 -13.484 1 96.69 48 LEU B C 1
ATOM 1424 O O . LEU B 1 48 ? 12.297 -20.469 -13.578 1 96.69 48 LEU B O 1
ATOM 1428 N N . LYS B 1 49 ? 11.078 -22.25 -13.93 1 95.94 49 LYS B N 1
ATOM 1429 C CA . LYS B 1 49 ? 12.023 -22.891 -14.844 1 95.94 49 LYS B CA 1
ATOM 1430 C C . LYS B 1 49 ? 11.297 -23.641 -15.945 1 95.94 49 LYS B C 1
ATOM 1432 O O . LYS B 1 49 ? 10.078 -23.828 -15.883 1 95.94 49 LYS B O 1
ATOM 1437 N N . THR B 1 50 ? 12 -23.906 -17.031 1 91.19 50 THR B N 1
ATOM 1438 C CA . THR B 1 50 ? 11.438 -24.703 -18.109 1 91.19 50 THR B CA 1
ATOM 1439 C C . THR B 1 50 ? 11.539 -26.188 -17.781 1 91.19 50 THR B C 1
ATOM 1441 O O . THR B 1 50 ? 12.547 -26.641 -17.25 1 91.19 50 THR B O 1
ATOM 1444 N N . LYS B 1 51 ? 10.461 -26.891 -18.047 1 87.44 51 LYS B N 1
ATOM 1445 C CA . LYS B 1 51 ? 10.445 -28.344 -17.859 1 87.44 51 LYS B CA 1
ATOM 1446 C C . LYS B 1 51 ? 11.445 -29.031 -18.781 1 87.44 51 LYS B C 1
ATOM 1448 O O . LYS B 1 51 ? 11.602 -28.625 -19.938 1 87.44 51 LYS B O 1
ATOM 1453 N N . GLN B 1 52 ? 12.086 -30 -18.297 1 82.38 52 GLN B N 1
ATOM 1454 C CA . GLN B 1 52 ? 13.031 -30.75 -19.125 1 82.38 52 GLN B CA 1
ATOM 1455 C C . GLN B 1 52 ? 12.336 -31.359 -20.344 1 82.38 52 GLN B C 1
ATOM 1457 O O . GLN B 1 52 ? 11.328 -32.062 -20.203 1 82.38 52 GLN B O 1
ATOM 1462 N N . GLY B 1 53 ? 12.891 -31.156 -21.438 1 81.81 53 GLY B N 1
ATOM 1463 C CA . GLY B 1 53 ? 12.375 -31.75 -22.672 1 81.81 53 GLY B CA 1
ATOM 1464 C C . GLY B 1 53 ? 11.164 -31.016 -23.219 1 81.81 53 GLY B C 1
ATOM 1465 O O . GLY B 1 53 ? 10.516 -31.5 -24.156 1 81.81 53 GLY B O 1
ATOM 1466 N N . SER B 1 54 ? 10.703 -30 -22.484 1 79 54 SER B N 1
ATOM 1467 C CA . SER B 1 54 ? 9.547 -29.234 -22.953 1 79 54 SER B CA 1
ATOM 1468 C C . SER B 1 54 ? 9.773 -27.734 -22.797 1 79 54 SER B C 1
ATOM 1470 O O . SER B 1 54 ? 10.664 -27.312 -22.047 1 79 54 SER B O 1
ATOM 1472 N N . ALA B 1 55 ? 9.031 -27.016 -23.562 1 80.56 55 ALA B N 1
ATOM 1473 C CA . ALA B 1 55 ? 9.102 -25.562 -23.438 1 80.56 55 ALA B CA 1
ATOM 1474 C C . ALA B 1 55 ? 8.195 -25.062 -22.328 1 80.56 55 ALA B C 1
ATOM 1476 O O . ALA B 1 55 ? 8.203 -23.875 -22 1 80.56 55 ALA B O 1
ATOM 1477 N N . GLU B 1 56 ? 7.512 -26.016 -21.672 1 88.81 56 GLU B N 1
ATOM 1478 C CA . GLU B 1 56 ? 6.508 -25.625 -20.688 1 88.81 56 GLU B CA 1
ATOM 1479 C C . GLU B 1 56 ? 7.156 -25.219 -19.359 1 88.81 56 GLU B C 1
ATOM 1481 O O . GLU B 1 56 ? 8.164 -25.797 -18.953 1 88.81 56 GLU B O 1
ATOM 1486 N N . PRO B 1 57 ? 6.57 -24.25 -18.688 1 95.06 57 PRO B N 1
ATOM 1487 C CA . PRO B 1 57 ? 7.125 -23.781 -17.422 1 95.06 57 PRO B CA 1
ATOM 1488 C C . PRO B 1 57 ? 6.703 -24.656 -16.234 1 95.06 57 PRO B C 1
ATOM 1490 O O . PRO B 1 57 ? 5.668 -25.312 -16.297 1 95.06 57 PRO B O 1
ATOM 1493 N N . GLU B 1 58 ? 7.5 -24.766 -15.25 1 95.94 58 GLU B N 1
ATOM 1494 C CA . GLU B 1 58 ? 7.176 -25.328 -13.945 1 95.94 58 GLU B CA 1
ATOM 1495 C C . GLU B 1 58 ? 7.816 -24.531 -12.812 1 95.94 58 GLU B C 1
ATOM 1497 O O . GLU B 1 58 ? 8.75 -23.766 -13.047 1 95.94 58 GLU B O 1
ATOM 1502 N N . LEU B 1 59 ? 7.277 -24.641 -11.578 1 97.12 59 LEU B N 1
ATOM 1503 C CA . LEU B 1 59 ? 7.871 -23.938 -10.445 1 97.12 59 LEU B CA 1
ATOM 1504 C C . LEU B 1 59 ? 9.281 -24.453 -10.164 1 97.12 59 LEU B C 1
ATOM 1506 O O . LEU B 1 59 ? 9.523 -25.656 -10.203 1 97.12 59 LEU B O 1
ATOM 1510 N N . ALA B 1 60 ? 10.203 -23.578 -9.953 1 97.38 60 ALA B N 1
ATOM 1511 C CA . ALA B 1 60 ? 11.594 -23.922 -9.656 1 97.38 60 ALA B CA 1
ATOM 1512 C C . ALA B 1 60 ? 11.789 -24.188 -8.164 1 97.38 60 ALA B C 1
ATOM 1514 O O . ALA B 1 60 ? 12.812 -24.734 -7.75 1 97.38 60 ALA B O 1
ATOM 1515 N N . LYS B 1 61 ? 10.836 -23.766 -7.293 1 97.06 61 LYS B N 1
ATOM 1516 C CA . LYS B 1 61 ? 10.805 -23.938 -5.844 1 97.06 61 LYS B CA 1
ATOM 1517 C C . LYS B 1 61 ? 9.445 -24.438 -5.375 1 97.06 61 LYS B C 1
ATOM 1519 O O . LYS B 1 61 ? 8.445 -24.312 -6.086 1 97.06 61 LYS B O 1
ATOM 1524 N N . LYS B 1 62 ? 9.43 -25.047 -4.203 1 97.69 62 LYS B N 1
ATOM 1525 C CA . LYS B 1 62 ? 8.148 -25.422 -3.619 1 97.69 62 LYS B CA 1
ATOM 1526 C C . LYS B 1 62 ? 7.293 -24.188 -3.332 1 97.69 62 LYS B C 1
ATOM 1528 O O . LYS B 1 62 ? 7.816 -23.141 -2.939 1 97.69 62 LYS B O 1
ATOM 1533 N N . PRO B 1 63 ? 5.973 -24.281 -3.533 1 98.06 63 PRO B N 1
ATOM 1534 C CA . PRO B 1 63 ? 5.094 -23.125 -3.322 1 98.06 63 PRO B CA 1
ATOM 1535 C C . PRO B 1 63 ? 5.242 -22.516 -1.931 1 98.06 63 PRO B C 1
ATOM 1537 O O . PRO B 1 63 ? 5.039 -21.312 -1.755 1 98.06 63 PRO B O 1
ATOM 1540 N N . GLU B 1 64 ? 5.609 -23.359 -0.849 1 98.12 64 GLU B N 1
ATOM 1541 C CA . GLU B 1 64 ? 5.738 -22.859 0.517 1 98.12 64 GLU B CA 1
ATOM 1542 C C . GLU B 1 64 ? 6.996 -22.016 0.674 1 98.12 64 GLU B C 1
ATOM 1544 O O . GLU B 1 64 ? 7.145 -21.281 1.66 1 98.12 64 GLU B O 1
ATOM 1549 N N . GLU B 1 65 ? 7.926 -22.094 -0.299 1 98.19 65 GLU B N 1
ATOM 1550 C CA . GLU B 1 65 ? 9.188 -21.359 -0.26 1 98.19 65 GLU B CA 1
ATOM 1551 C C . GLU B 1 65 ? 9.086 -20.062 -1.057 1 98.19 65 GLU B C 1
ATOM 1553 O O . GLU B 1 65 ? 10.055 -19.312 -1.149 1 98.19 65 GLU B O 1
ATOM 1558 N N . ILE B 1 66 ? 8 -19.781 -1.717 1 98 66 ILE B N 1
ATOM 1559 C CA . ILE B 1 66 ? 7.754 -18.562 -2.494 1 98 66 ILE B CA 1
ATOM 1560 C C . ILE B 1 66 ? 6.73 -17.688 -1.773 1 98 66 ILE B C 1
ATOM 1562 O O . ILE B 1 66 ? 5.547 -18.031 -1.698 1 98 66 ILE B O 1
ATOM 1566 N N . SER B 1 67 ? 7.125 -16.547 -1.284 1 97.62 67 SER B N 1
ATOM 1567 C CA . SER B 1 67 ? 6.219 -15.648 -0.578 1 97.62 67 SER B CA 1
ATOM 1568 C C . SER B 1 67 ? 5.609 -14.617 -1.525 1 97.62 67 SER B C 1
ATOM 1570 O O . SER B 1 67 ? 6.098 -14.43 -2.645 1 97.62 67 SER B O 1
ATOM 1572 N N . LEU B 1 68 ? 4.586 -14.008 -1.052 1 94.81 68 LEU B N 1
ATOM 1573 C CA . LEU B 1 68 ? 4.004 -12.906 -1.81 1 94.81 68 LEU B CA 1
ATOM 1574 C C . LEU B 1 68 ? 5.031 -11.805 -2.045 1 94.81 68 LEU B C 1
ATOM 1576 O O . LEU B 1 68 ? 5.027 -11.164 -3.1 1 94.81 68 LEU B O 1
ATOM 1580 N N . TYR B 1 69 ? 5.863 -11.586 -1.036 1 94.75 69 TYR B N 1
ATOM 1581 C CA . TYR B 1 69 ? 6.91 -10.578 -1.2 1 94.75 69 TYR B CA 1
ATOM 1582 C C . TYR B 1 69 ? 7.867 -10.969 -2.32 1 94.75 69 TYR B C 1
ATOM 1584 O O . TYR B 1 69 ? 8.289 -10.117 -3.107 1 94.75 69 TYR B O 1
ATOM 1592 N N . ASP B 1 70 ? 8.258 -12.258 -2.357 1 95.38 70 ASP B N 1
ATOM 1593 C CA . ASP B 1 70 ? 9.133 -12.742 -3.418 1 95.38 70 ASP B CA 1
ATOM 1594 C C . ASP B 1 70 ? 8.547 -12.438 -4.797 1 95.38 70 ASP B C 1
ATOM 1596 O O . ASP B 1 70 ? 9.266 -11.984 -5.691 1 95.38 70 ASP B O 1
ATOM 1600 N N . ILE B 1 71 ? 7.285 -12.672 -4.926 1 94.62 71 ILE B N 1
ATOM 1601 C CA . ILE B 1 71 ? 6.609 -12.469 -6.203 1 94.62 71 ILE B CA 1
ATOM 1602 C C . ILE B 1 71 ? 6.559 -10.977 -6.523 1 94.62 71 ILE B C 1
ATOM 1604 O O . ILE B 1 71 ? 6.883 -10.562 -7.637 1 94.62 71 ILE B O 1
ATOM 1608 N N . PHE B 1 72 ? 6.227 -10.195 -5.535 1 91.19 72 PHE B N 1
ATOM 1609 C CA . PHE B 1 72 ? 6.188 -8.742 -5.68 1 91.19 72 PHE B CA 1
ATOM 1610 C C . PHE B 1 72 ? 7.543 -8.203 -6.113 1 91.19 72 PHE B C 1
ATOM 1612 O O . PHE B 1 72 ? 7.633 -7.41 -7.055 1 91.19 72 PHE B O 1
ATOM 1619 N N . ALA B 1 73 ? 8.547 -8.656 -5.473 1 91.88 73 ALA B N 1
ATOM 1620 C CA . ALA B 1 73 ? 9.906 -8.188 -5.75 1 91.88 73 ALA B CA 1
ATOM 1621 C C . ALA B 1 73 ? 10.359 -8.609 -7.141 1 91.88 73 ALA B C 1
ATOM 1623 O O . ALA B 1 73 ? 11.133 -7.902 -7.789 1 91.88 73 ALA B O 1
ATOM 1624 N N . ALA B 1 74 ? 9.875 -9.688 -7.578 1 93.19 74 ALA B N 1
ATOM 1625 C CA . ALA B 1 74 ? 10.289 -10.234 -8.867 1 93.19 74 ALA B CA 1
ATOM 1626 C C . ALA B 1 74 ? 9.664 -9.453 -10.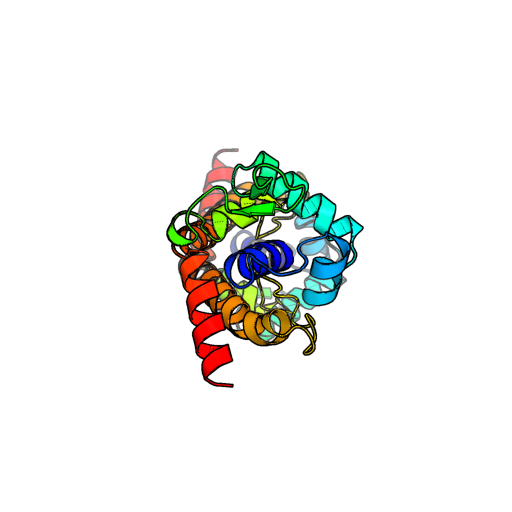023 1 93.19 74 ALA B C 1
ATOM 1628 O O . ALA B 1 74 ? 10.273 -9.32 -11.086 1 93.19 74 ALA B O 1
ATOM 1629 N N . VAL B 1 75 ? 8.461 -8.992 -9.883 1 88.44 75 VAL B N 1
ATOM 1630 C CA . VAL B 1 75 ? 7.75 -8.453 -11.031 1 88.44 75 VAL B CA 1
ATOM 1631 C C . VAL B 1 75 ? 7.562 -6.945 -10.867 1 88.44 75 VAL B C 1
ATOM 1633 O O . VAL B 1 75 ? 7.172 -6.254 -11.805 1 88.44 75 VAL B O 1
ATOM 1636 N N . GLY B 1 76 ? 7.562 -6.402 -9.625 1 67.69 76 GLY B N 1
ATOM 1637 C CA . GLY B 1 76 ? 7.305 -4.996 -9.359 1 67.69 76 GLY B CA 1
ATOM 1638 C C . GLY B 1 76 ? 8.422 -4.086 -9.828 1 67.69 76 GLY B C 1
ATOM 1639 O O . GLY B 1 76 ? 9.602 -4.363 -9.578 1 67.69 76 GLY B O 1
ATOM 1640 N N . MET B 1 77 ? 8.211 -3.283 -10.922 1 57.31 77 MET B N 1
ATOM 1641 C CA . MET B 1 77 ? 9.258 -2.312 -11.242 1 57.31 77 MET B CA 1
ATOM 1642 C C . MET B 1 77 ? 9.531 -1.396 -10.055 1 57.31 77 MET B C 1
ATOM 1644 O O . MET B 1 77 ? 10.688 -1.114 -9.734 1 57.31 77 MET B O 1
ATOM 1648 N N . GLU B 1 78 ? 8.273 -0.662 -9.68 1 58.09 78 GLU B N 1
ATOM 1649 C CA . GLU B 1 78 ? 8.484 0.239 -8.555 1 58.09 78 GLU B CA 1
ATOM 1650 C C . GLU B 1 78 ? 7.938 -0.358 -7.258 1 58.09 78 GLU B C 1
ATOM 1652 O O . GLU B 1 78 ? 6.766 -0.731 -7.188 1 58.09 78 GLU B O 1
ATOM 1657 N N . HIS B 1 79 ? 8.883 -0.915 -6.523 1 61 79 HIS B N 1
ATOM 1658 C CA . HIS B 1 79 ? 8.648 -1.709 -5.324 1 61 79 HIS B CA 1
ATOM 1659 C C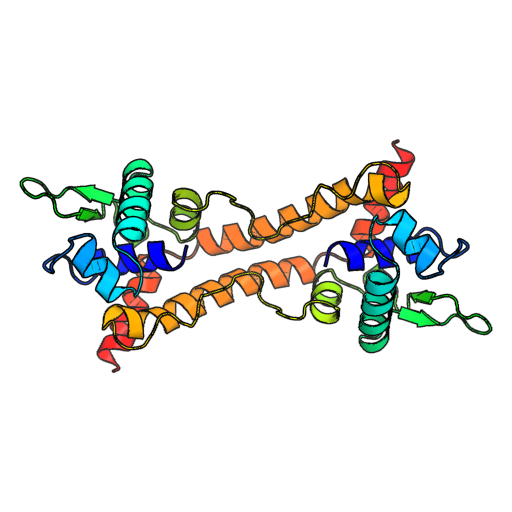 . HIS B 1 79 ? 8.094 -0.85 -4.191 1 61 79 HIS B C 1
ATOM 1661 O O . HIS B 1 79 ? 8.367 -1.11 -3.018 1 61 79 HIS B O 1
ATOM 1667 N N . HIS B 1 80 ? 7.426 0.198 -4.5 1 65.81 80 HIS B N 1
ATOM 1668 C CA . HIS B 1 80 ? 6.801 0.971 -3.432 1 65.81 80 HIS B CA 1
ATOM 1669 C C . HIS B 1 80 ? 5.293 0.764 -3.412 1 65.81 80 HIS B C 1
ATOM 1671 O O . HIS B 1 80 ? 4.637 0.857 -4.453 1 65.81 80 HIS B O 1
ATOM 1677 N N . LEU B 1 81 ? 4.914 0.242 -2.209 1 71.56 81 LEU B N 1
ATOM 1678 C CA . LEU B 1 81 ? 3.477 0.128 -1.994 1 71.56 81 LEU B CA 1
ATOM 1679 C C . LEU B 1 81 ? 2.84 1.504 -1.834 1 71.56 81 LEU B C 1
ATOM 1681 O O . LEU B 1 81 ? 1.733 1.742 -2.326 1 71.56 81 LEU B O 1
ATOM 1685 N N . LEU B 1 82 ? 3.633 2.375 -1.171 1 69.88 82 LEU B N 1
ATOM 1686 C CA . LEU B 1 82 ? 3.199 3.738 -0.884 1 69.88 82 LEU B CA 1
ATOM 1687 C C . LEU B 1 82 ? 4.078 4.754 -1.605 1 69.88 82 LEU B C 1
ATOM 1689 O O . LEU B 1 82 ? 5.293 4.559 -1.72 1 69.88 82 LEU B O 1
ATOM 1693 N N . HIS B 1 83 ? 3.486 5.523 -2.545 1 60.31 83 HIS B N 1
ATOM 1694 C CA . HIS B 1 83 ? 4.27 6.551 -3.225 1 60.31 83 HIS B CA 1
ATOM 1695 C C . HIS B 1 83 ? 4.344 7.824 -2.393 1 60.31 83 HIS B C 1
ATOM 1697 O O . HIS B 1 83 ? 3.318 8.352 -1.962 1 60.31 83 HIS B O 1
ATOM 1703 N N . VAL B 1 84 ? 5.422 8.031 -1.703 1 54.56 84 VAL B N 1
ATOM 1704 C CA . VAL B 1 84 ? 5.688 9.367 -1.178 1 54.56 84 VAL B CA 1
ATOM 1705 C C . VAL B 1 84 ? 6.141 10.289 -2.309 1 54.56 84 VAL B C 1
ATOM 1707 O O . VAL B 1 84 ? 7.039 9.938 -3.08 1 54.56 84 VAL B O 1
ATOM 1710 N N . ASP B 1 85 ? 5.227 11.055 -2.844 1 50.41 85 ASP B N 1
ATOM 1711 C CA . ASP B 1 85 ? 5.688 12 -3.852 1 50.41 85 ASP B CA 1
ATOM 1712 C C . ASP B 1 85 ? 6.938 12.742 -3.379 1 50.41 85 ASP B C 1
ATOM 1714 O O . ASP B 1 85 ? 6.895 13.477 -2.393 1 50.41 85 ASP B O 1
ATOM 1718 N N . GLU B 1 86 ? 8.062 12.195 -3.639 1 48.03 86 GLU B N 1
ATOM 1719 C CA . GLU B 1 86 ? 9.344 12.812 -3.309 1 48.03 86 GLU B CA 1
ATOM 1720 C C . GLU B 1 86 ? 9.43 14.234 -3.861 1 48.03 86 GLU B C 1
ATOM 1722 O O . GLU B 1 86 ? 10.32 15 -3.484 1 48.03 86 GLU B O 1
ATOM 1727 N N . ASP B 1 87 ? 8.727 14.414 -4.832 1 46.16 87 ASP B N 1
ATOM 1728 C CA . ASP B 1 87 ? 8.992 15.688 -5.504 1 46.16 87 ASP B CA 1
ATOM 1729 C C . ASP B 1 87 ? 8.539 16.859 -4.645 1 46.16 87 ASP B C 1
ATOM 1731 O O . ASP B 1 87 ? 8.422 17.984 -5.141 1 46.16 87 ASP B O 1
ATOM 1735 N N . THR B 1 88 ? 7.934 16.625 -3.51 1 45.25 88 THR B N 1
ATOM 1736 C CA . THR B 1 88 ? 7.613 17.859 -2.82 1 45.25 88 THR B CA 1
ATOM 1737 C C . THR B 1 88 ? 8.883 18.672 -2.551 1 45.25 88 THR B C 1
ATOM 1739 O O . THR B 1 88 ? 9.766 18.219 -1.824 1 45.25 88 THR B O 1
ATOM 1742 N N . GLU B 1 89 ? 9.344 19.438 -3.426 1 43.94 89 GLU B N 1
ATOM 1743 C CA . GLU B 1 89 ? 10.492 20.328 -3.553 1 43.94 89 GLU B CA 1
ATOM 1744 C C . GLU B 1 89 ? 10.742 21.094 -2.258 1 43.94 89 GLU B C 1
ATOM 1746 O O . GLU B 1 89 ? 9.828 21.266 -1.444 1 43.94 89 GLU B O 1
ATOM 1751 N N . GLN B 1 90 ? 11.992 21.781 -2.15 1 45.03 90 GLN B N 1
ATOM 1752 C CA . GLN B 1 90 ? 12.961 22.516 -1.347 1 45.03 90 GLN B CA 1
ATOM 1753 C C . GLN B 1 90 ? 12.312 23.688 -0.638 1 45.03 90 GLN B C 1
ATOM 1755 O O . GLN B 1 90 ? 12.922 24.328 0.228 1 45.03 90 GLN B O 1
ATOM 1760 N N . LYS B 1 91 ? 11.344 24.281 -1.241 1 46.09 91 LYS B N 1
ATOM 1761 C CA . LYS B 1 91 ? 11.297 25.672 -0.779 1 46.09 91 LYS B CA 1
ATOM 1762 C C . LYS B 1 91 ? 10.5 25.797 0.515 1 46.09 91 LYS B C 1
ATOM 1764 O O . LYS B 1 91 ? 10.266 26.891 1.006 1 46.09 91 LYS B O 1
ATOM 1769 N N . CYS B 1 92 ? 9.688 24.797 0.825 1 53.53 92 CYS B N 1
ATOM 1770 C CA . CYS B 1 92 ? 8.883 25.078 2.01 1 53.53 92 CYS B CA 1
ATOM 1771 C C . CYS B 1 92 ? 9.641 24.719 3.281 1 53.53 92 CYS B C 1
ATOM 1773 O O . CYS B 1 92 ? 10.266 23.656 3.352 1 53.53 92 CYS B O 1
ATOM 1775 N N . PRO B 1 93 ? 9.953 25.766 4.09 1 54.5 93 PRO B N 1
ATOM 1776 C CA . PRO B 1 93 ? 10.609 25.469 5.363 1 54.5 93 PRO B CA 1
ATOM 1777 C C . PRO B 1 93 ? 10.117 24.172 5.992 1 54.5 93 PRO B C 1
ATOM 1779 O O . PRO B 1 93 ? 10.922 23.391 6.508 1 54.5 93 PRO B O 1
ATOM 1782 N N . VAL B 1 94 ? 8.828 24.016 6.051 1 56.47 94 VAL B N 1
ATOM 1783 C CA . VAL B 1 94 ? 8.258 22.75 6.496 1 56.47 94 VAL B CA 1
ATOM 1784 C C . VAL B 1 94 ? 8.32 21.734 5.359 1 56.47 94 VAL B C 1
ATOM 1786 O O . VAL B 1 94 ? 8.617 20.547 5.586 1 56.47 94 VAL B O 1
ATOM 1789 N N . GLY B 1 95 ? 8.039 22.297 4.215 1 57.78 95 GLY B N 1
ATOM 1790 C CA . GLY B 1 95 ? 7.984 21.406 3.061 1 57.78 95 GLY B CA 1
ATOM 1791 C C . GLY B 1 95 ? 9.266 20.641 2.834 1 57.78 95 GLY B C 1
ATOM 1792 O O . GLY B 1 95 ? 9.242 19.422 2.611 1 57.78 95 GLY B O 1
ATOM 1793 N N . GLY B 1 96 ? 10.398 21.5 2.953 1 62.31 96 GLY B N 1
ATOM 1794 C CA . GLY B 1 96 ? 11.672 20.844 2.727 1 62.31 96 GLY B CA 1
ATOM 1795 C C . GLY B 1 96 ? 12.062 19.875 3.838 1 62.31 96 GLY B C 1
ATOM 1796 O O . GLY B 1 96 ? 12.727 18.875 3.594 1 62.31 96 GLY B O 1
ATOM 1797 N N . ASN B 1 97 ? 11.539 20.172 5.125 1 76.25 97 ASN B N 1
ATOM 1798 C CA . ASN B 1 97 ? 11.977 19.375 6.262 1 76.25 97 ASN B CA 1
ATOM 1799 C C . ASN B 1 97 ? 11.008 18.234 6.551 1 76.25 97 ASN B C 1
ATOM 1801 O O . ASN B 1 97 ? 11.297 17.344 7.355 1 76.25 97 ASN B O 1
ATOM 1805 N N . ILE B 1 98 ? 9.844 18.312 5.855 1 80.88 98 ILE B N 1
ATOM 1806 C CA . ILE B 1 98 ? 8.828 17.312 6.18 1 80.88 98 ILE B CA 1
ATOM 1807 C C . ILE B 1 98 ? 9.055 16.062 5.34 1 80.88 98 ILE B C 1
ATOM 1809 O O . ILE B 1 98 ? 8.578 14.977 5.691 1 80.88 98 ILE B O 1
ATOM 1813 N N . GLN B 1 99 ? 9.734 16.172 4.277 1 78.19 99 GLN B N 1
ATOM 1814 C CA . GLN B 1 99 ? 9.93 15.055 3.352 1 78.19 99 GLN B CA 1
ATOM 1815 C C . GLN B 1 99 ? 10.633 13.883 4.035 1 78.19 99 GLN B C 1
ATOM 1817 O O . GLN B 1 99 ? 10.234 12.727 3.863 1 78.19 99 GLN B O 1
ATOM 1822 N N . GLY B 1 100 ? 11.68 14.195 4.781 1 85.12 100 GLY B N 1
ATOM 1823 C CA . GLY B 1 100 ? 12.414 13.156 5.484 1 85.12 100 GLY B CA 1
ATOM 1824 C C . GLY B 1 100 ? 11.547 12.359 6.441 1 85.12 100 GLY B C 1
ATOM 1825 O O . GLY B 1 100 ? 11.391 11.148 6.285 1 85.12 100 GLY B O 1
ATOM 1826 N N . PRO B 1 101 ? 10.906 13.148 7.352 1 88.81 101 PRO B N 1
ATOM 1827 C CA . PRO B 1 101 ? 10.062 12.461 8.328 1 88.81 101 PRO B CA 1
ATOM 1828 C C . PRO B 1 101 ? 8.914 11.688 7.672 1 88.81 101 PRO B C 1
ATOM 1830 O O . PRO B 1 101 ? 8.586 10.586 8.109 1 88.81 101 PRO B O 1
ATOM 1833 N N . LEU B 1 102 ? 8.32 12.25 6.695 1 87.56 102 LEU B N 1
ATOM 1834 C CA . LEU B 1 102 ? 7.238 11.57 6 1 87.56 102 LEU B CA 1
ATOM 1835 C C . LEU B 1 102 ? 7.754 10.32 5.285 1 87.56 102 LEU B C 1
ATOM 1837 O O . LEU B 1 102 ? 7.102 9.273 5.309 1 87.56 102 LEU B O 1
ATOM 1841 N N . ALA B 1 103 ? 8.867 10.438 4.602 1 86.25 103 ALA B N 1
ATOM 1842 C CA . ALA B 1 103 ? 9.477 9.297 3.924 1 86.25 103 ALA B CA 1
ATOM 1843 C C . ALA B 1 103 ? 9.781 8.172 4.906 1 86.25 103 ALA B C 1
ATOM 1845 O O . ALA B 1 103 ? 9.57 7 4.598 1 86.25 103 ALA B O 1
ATOM 1846 N N . LYS B 1 104 ? 10.312 8.578 6.062 1 91.25 104 LYS B N 1
ATOM 1847 C CA . LYS B 1 104 ? 10.617 7.594 7.094 1 91.25 104 LYS B CA 1
ATOM 1848 C C . LYS B 1 104 ? 9.344 6.891 7.57 1 91.25 104 LYS B C 1
ATOM 1850 O O . LYS B 1 104 ? 9.328 5.664 7.719 1 91.25 104 LYS B O 1
ATOM 1855 N N . ALA B 1 105 ? 8.305 7.648 7.809 1 91.81 105 ALA B N 1
ATOM 1856 C CA . ALA B 1 105 ? 7.035 7.074 8.242 1 91.81 105 ALA B CA 1
ATOM 1857 C C . ALA B 1 105 ? 6.48 6.113 7.195 1 91.81 105 ALA B C 1
ATOM 1859 O O . ALA B 1 105 ? 6.047 5.008 7.527 1 91.81 105 ALA B O 1
ATOM 1860 N N . TYR B 1 106 ? 6.523 6.504 5.934 1 88.56 106 TYR B N 1
ATOM 1861 C CA . TYR B 1 106 ? 6.008 5.664 4.855 1 88.56 106 TYR B CA 1
ATOM 1862 C C . TYR B 1 106 ? 6.84 4.398 4.703 1 88.56 106 TYR B C 1
ATOM 1864 O O . TYR B 1 106 ? 6.309 3.328 4.395 1 88.56 106 TYR B O 1
ATOM 1872 N N . ALA B 1 107 ? 8.117 4.512 4.895 1 90.88 107 ALA B N 1
ATOM 1873 C CA . ALA B 1 107 ? 8.984 3.342 4.832 1 90.88 107 ALA B CA 1
ATOM 1874 C C . ALA B 1 107 ? 8.625 2.326 5.914 1 90.88 107 ALA B C 1
ATOM 1876 O O . ALA B 1 107 ? 8.641 1.117 5.668 1 90.88 107 ALA B O 1
ATOM 1877 N N . GLU B 1 108 ? 8.328 2.855 7.109 1 94.75 108 GLU B N 1
ATOM 1878 C CA . GLU B 1 108 ? 7.914 1.974 8.195 1 94.75 108 GLU B CA 1
ATOM 1879 C C . GLU B 1 108 ? 6.609 1.256 7.855 1 94.75 108 GLU B C 1
ATOM 1881 O O . GLU B 1 108 ? 6.465 0.062 8.125 1 94.75 108 GLU B O 1
ATOM 1886 N N . VAL B 1 109 ? 5.695 1.962 7.309 1 93.25 109 VAL B N 1
ATOM 1887 C CA . VAL B 1 109 ? 4.41 1.396 6.922 1 93.25 109 VAL B CA 1
ATOM 1888 C C . VAL B 1 109 ? 4.613 0.336 5.84 1 93.25 109 VAL B C 1
ATOM 1890 O O . VAL B 1 109 ? 4.051 -0.759 5.922 1 93.25 109 VAL B O 1
ATOM 1893 N N . GLU B 1 110 ? 5.391 0.683 4.82 1 91.12 110 GLU B N 1
ATOM 1894 C CA . GLU B 1 110 ? 5.695 -0.252 3.74 1 91.12 110 GLU B CA 1
ATOM 1895 C C . GLU B 1 110 ? 6.359 -1.517 4.277 1 91.12 110 GLU B C 1
ATOM 1897 O O . GLU B 1 110 ? 6.039 -2.625 3.842 1 91.12 110 GLU B O 1
ATOM 1902 N N . GLU B 1 111 ? 7.27 -1.339 5.184 1 94.25 111 GLU B N 1
ATOM 1903 C CA . GLU B 1 111 ? 7.969 -2.486 5.754 1 94.25 111 GLU B CA 1
ATOM 1904 C C . GLU B 1 111 ? 7 -3.412 6.488 1 94.25 111 GLU B C 1
ATOM 1906 O O . GLU B 1 111 ? 7.168 -4.633 6.473 1 94.25 111 GLU B O 1
ATOM 1911 N N . ALA B 1 112 ? 6.039 -2.818 7.164 1 95.88 112 ALA B N 1
ATOM 1912 C CA . ALA B 1 112 ? 5.023 -3.646 7.812 1 95.88 112 ALA B CA 1
ATOM 1913 C C . ALA B 1 112 ? 4.254 -4.473 6.785 1 95.88 112 ALA B C 1
ATOM 1915 O O . ALA B 1 112 ? 3.986 -5.656 7.008 1 95.88 112 ALA B O 1
ATOM 1916 N N . ALA B 1 113 ? 3.906 -3.889 5.703 1 93.5 113 ALA B N 1
ATOM 1917 C CA . ALA B 1 113 ? 3.23 -4.605 4.625 1 93.5 113 ALA B CA 1
ATOM 1918 C C . ALA B 1 113 ? 4.121 -5.703 4.055 1 93.5 113 ALA B C 1
ATOM 1920 O O . ALA B 1 113 ? 3.67 -6.836 3.855 1 93.5 113 ALA B O 1
ATOM 1921 N N . PHE B 1 114 ? 5.391 -5.387 3.811 1 93.75 114 PHE B N 1
ATOM 1922 C CA . PHE B 1 114 ? 6.332 -6.352 3.26 1 93.75 114 PHE B CA 1
ATOM 1923 C C . PHE B 1 114 ? 6.539 -7.516 4.223 1 93.75 114 PHE B C 1
ATOM 1925 O O . PHE B 1 114 ? 6.621 -8.672 3.799 1 93.75 114 PHE B O 1
ATOM 1932 N N . ALA B 1 115 ? 6.645 -7.18 5.465 1 97.06 115 ALA B N 1
ATOM 1933 C CA . ALA B 1 115 ? 6.797 -8.234 6.465 1 97.06 115 ALA B CA 1
ATOM 1934 C C . ALA B 1 115 ? 5.617 -9.203 6.418 1 97.06 115 ALA B C 1
ATOM 1936 O O . ALA B 1 115 ? 5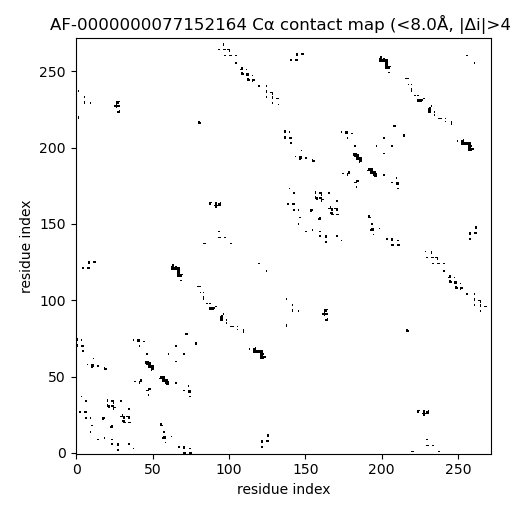.805 -10.422 6.496 1 97.06 115 ALA B O 1
ATOM 1937 N N . LYS B 1 116 ? 4.434 -8.641 6.262 1 97.19 116 LYS B N 1
ATOM 1938 C CA . LYS B 1 116 ? 3.258 -9.5 6.152 1 97.19 116 LYS B CA 1
ATOM 1939 C C . LYS B 1 116 ? 3.293 -10.312 4.859 1 97.19 116 LYS B C 1
ATOM 1941 O O . LYS B 1 116 ? 2.939 -11.492 4.855 1 97.19 116 LYS B O 1
ATOM 1946 N N . MET B 1 117 ? 3.732 -9.711 3.787 1 94.44 117 MET B N 1
ATOM 1947 C CA . MET B 1 117 ? 3.838 -10.414 2.51 1 94.44 117 MET B CA 1
ATOM 1948 C C . MET B 1 117 ? 4.809 -11.586 2.611 1 94.44 117 MET B C 1
ATOM 1950 O O . MET B 1 117 ? 4.621 -12.609 1.959 1 94.44 117 MET B O 1
ATOM 1954 N N . ARG B 1 118 ? 5.855 -11.43 3.385 1 97.38 118 ARG B N 1
ATOM 1955 C CA . ARG B 1 118 ? 6.859 -12.477 3.555 1 97.38 118 ARG B CA 1
ATOM 1956 C C . ARG B 1 118 ? 6.285 -13.664 4.312 1 97.38 118 ARG B C 1
ATOM 1958 O O . ARG B 1 118 ? 6.773 -14.789 4.176 1 97.38 118 ARG B O 1
ATOM 1965 N N . GLU B 1 119 ? 5.238 -13.43 5.062 1 98 119 GLU B N 1
ATOM 1966 C CA . GLU B 1 119 ? 4.617 -14.484 5.859 1 98 119 GLU B CA 1
ATOM 1967 C C . GLU B 1 119 ? 3.635 -15.297 5.027 1 98 119 GLU B C 1
ATOM 1969 O O . GLU B 1 119 ? 3.27 -16.406 5.406 1 98 119 GLU B O 1
ATOM 1974 N N . ILE B 1 120 ? 3.109 -14.742 3.963 1 97.31 120 ILE B N 1
ATOM 1975 C CA . ILE B 1 120 ? 2.113 -15.406 3.133 1 97.31 120 ILE B CA 1
ATOM 1976 C C . ILE B 1 120 ? 2.803 -16.125 1.976 1 97.31 120 ILE B C 1
ATOM 1978 O O . ILE B 1 120 ? 3.445 -15.492 1.136 1 97.31 120 ILE B O 1
ATOM 1982 N N . SER B 1 121 ? 2.646 -17.391 1.903 1 98.06 121 SER B N 1
ATOM 1983 C CA . SER B 1 121 ? 3.291 -18.172 0.857 1 98.06 121 SER B CA 1
ATOM 1984 C C . SER B 1 121 ? 2.332 -18.453 -0.295 1 98.06 121 SER B C 1
ATOM 1986 O O . SER B 1 121 ? 1.114 -18.359 -0.132 1 98.06 121 SER B O 1
ATOM 1988 N N . LEU B 1 122 ? 2.9 -18.797 -1.459 1 97.44 122 LEU B N 1
ATOM 1989 C CA . LEU B 1 122 ? 2.102 -19.25 -2.596 1 97.44 122 LEU B CA 1
ATOM 1990 C C . LEU B 1 122 ? 1.284 -20.484 -2.238 1 97.44 122 LEU B C 1
ATOM 1992 O O . LEU B 1 122 ? 0.152 -20.641 -2.701 1 97.44 122 LEU B O 1
ATOM 1996 N N . ARG B 1 123 ? 1.846 -21.375 -1.376 1 97.62 123 ARG B N 1
ATOM 1997 C CA . ARG B 1 123 ? 1.133 -22.578 -0.947 1 97.62 123 ARG B CA 1
ATOM 1998 C C . ARG B 1 123 ? -0.187 -22.219 -0.273 1 97.62 123 ARG B C 1
ATOM 2000 O O . ARG B 1 123 ? -1.217 -22.844 -0.541 1 97.62 123 ARG B O 1
ATOM 2007 N N . GLU B 1 124 ? -0.171 -21.203 0.608 1 96.62 124 GLU B N 1
ATOM 2008 C CA . GLU B 1 124 ? -1.382 -20.781 1.306 1 96.62 124 GLU B CA 1
ATOM 2009 C C . GLU B 1 124 ? -2.457 -20.328 0.322 1 96.62 124 GLU B C 1
ATOM 2011 O O . GLU B 1 124 ? -3.631 -20.656 0.479 1 96.62 124 GLU B O 1
ATOM 2016 N N . ILE B 1 125 ? -2.037 -19.609 -0.692 1 94.12 125 ILE B N 1
ATOM 2017 C CA . ILE B 1 125 ? -2.973 -19.109 -1.695 1 94.12 125 ILE B CA 1
ATOM 2018 C C . ILE B 1 125 ? -3.531 -20.281 -2.502 1 94.12 125 ILE B C 1
ATOM 2020 O O . ILE B 1 125 ? -4.742 -20.375 -2.709 1 94.12 125 ILE B O 1
ATOM 2024 N N . VAL B 1 126 ? -2.676 -21.156 -2.945 1 94.62 126 VAL B N 1
ATOM 2025 C CA . VAL B 1 126 ? -3.059 -22.312 -3.738 1 94.62 126 VAL B CA 1
ATOM 2026 C C . VAL B 1 126 ? -4.027 -23.188 -2.945 1 94.62 126 VAL B C 1
ATOM 2028 O O . VAL B 1 126 ? -5.027 -23.672 -3.484 1 94.62 126 VAL B O 1
ATOM 2031 N N . ASP B 1 127 ? -3.727 -23.406 -1.623 1 94.88 127 ASP B N 1
ATOM 2032 C CA . ASP B 1 127 ? -4.586 -24.234 -0.773 1 94.88 127 ASP B CA 1
ATOM 2033 C C . ASP B 1 127 ? -5.977 -23.625 -0.646 1 94.88 127 ASP B C 1
ATOM 2035 O O . ASP B 1 127 ? -6.98 -24.344 -0.669 1 94.88 127 ASP B O 1
ATOM 2039 N N . GLN B 1 128 ? -6.051 -22.375 -0.524 1 92.25 128 GLN B N 1
ATOM 2040 C CA . GLN B 1 128 ? -7.336 -21.688 -0.417 1 92.25 128 GLN B CA 1
ATOM 2041 C C . GLN B 1 128 ? -8.125 -21.797 -1.719 1 92.25 128 GLN B C 1
ATOM 2043 O O . GLN B 1 128 ? -9.352 -21.938 -1.697 1 92.25 128 GLN B O 1
ATOM 2048 N N . ILE B 1 129 ? -7.441 -21.734 -2.828 1 88.62 129 ILE B N 1
ATOM 2049 C CA . ILE B 1 129 ? -8.086 -21.891 -4.129 1 88.62 129 ILE B CA 1
ATOM 2050 C C . ILE B 1 129 ? -8.711 -23.266 -4.246 1 88.62 129 ILE B C 1
ATOM 2052 O O . ILE B 1 129 ? -9.859 -23.406 -4.672 1 88.62 129 ILE B O 1
ATOM 2056 N N . LYS B 1 130 ? -7.934 -24.266 -3.871 1 89.5 130 LYS B N 1
ATOM 2057 C CA . LYS B 1 130 ? -8.406 -25.641 -3.953 1 89.5 130 LYS B CA 1
ATOM 2058 C C . LYS B 1 130 ? -9.602 -25.875 -3.031 1 89.5 130 LYS B C 1
ATOM 2060 O O . LYS B 1 130 ? -10.516 -26.625 -3.371 1 89.5 130 LYS B O 1
ATOM 2065 N N . GLU B 1 131 ? -9.469 -25.219 -1.882 1 87.06 131 GLU B N 1
ATOM 2066 C CA . GLU B 1 131 ? -10.57 -25.344 -0.932 1 87.06 131 GLU B CA 1
ATOM 2067 C C . GLU B 1 131 ? -11.844 -24.703 -1.468 1 87.06 131 GLU B C 1
ATOM 2069 O O . GLU B 1 131 ? -12.938 -25.219 -1.281 1 87.06 131 GLU B O 1
ATOM 2074 N N . GLU B 1 132 ? -11.672 -23.578 -2.119 1 79.19 132 GLU B N 1
ATOM 2075 C CA . GLU B 1 132 ? -12.82 -22.891 -2.684 1 79.19 132 GLU B CA 1
ATOM 2076 C C . GLU B 1 132 ? -13.352 -23.625 -3.918 1 79.19 132 GLU B C 1
ATOM 2078 O O . GLU B 1 132 ? -14.547 -23.562 -4.211 1 79.19 132 GLU B O 1
ATOM 2083 N N . GLY B 1 133 ? -12.414 -24.078 -4.699 1 70.44 133 GLY B N 1
ATOM 2084 C CA . GLY B 1 133 ? -12.812 -24.875 -5.859 1 70.44 133 GLY B CA 1
ATOM 2085 C C . GLY B 1 133 ? -13.531 -26.156 -5.492 1 70.44 133 GLY B C 1
ATOM 2086 O O . GLY B 1 133 ? -14.367 -26.641 -6.25 1 70.44 133 GLY B O 1
ATOM 2087 N N . GLN B 1 134 ? -13.078 -26.812 -4.445 1 61.84 134 GLN B N 1
ATOM 2088 C CA . GLN B 1 134 ? -13.789 -27.984 -3.979 1 61.84 134 GLN B CA 1
ATOM 2089 C C . GLN B 1 134 ? -15.172 -27.625 -3.439 1 61.84 134 GLN B C 1
ATOM 2091 O O . GLN B 1 134 ? -16.094 -28.438 -3.498 1 61.84 134 GLN B O 1
ATOM 2096 N N . LEU B 1 135 ? -15.195 -26.406 -2.91 1 49.72 135 LEU B N 1
ATOM 2097 C CA . LEU B 1 135 ? -16.453 -25.969 -2.342 1 49.72 135 LEU B CA 1
ATOM 2098 C C . LEU B 1 135 ? -17.391 -25.453 -3.436 1 49.72 135 LEU B C 1
ATOM 2100 O O . LEU B 1 135 ? -18.609 -25.438 -3.252 1 49.72 135 LEU B O 1
ATOM 2104 N N . ALA B 1 136 ? -16.828 -25.266 -4.395 1 50.44 136 ALA B N 1
ATOM 2105 C CA . ALA B 1 136 ? -17.734 -24.812 -5.441 1 50.44 136 ALA B CA 1
ATOM 2106 C C . ALA B 1 136 ? -18.25 -25.984 -6.266 1 50.44 136 ALA B C 1
ATOM 2108 O O . ALA B 1 136 ? -17.484 -26.859 -6.676 1 50.44 136 ALA B O 1
#